Protein AF-A0AAD5QPR3-F1 (afdb_monomer_lite)

Secondary structure (DSSP, 8-state):
----TTS-TT-TT--HHHHHHHHHHHTT--PPPPGGGHHHHHHHHHHTT-HHHHHHHHHHHHHHTTSTTHHHHHHHTGGGS-HHHHHHHHHHHHHTHHHHTTSHHHHTS-HHHHHHHHHHHHHHGGGSS--THHHHHHHHHHHHHH--HHHHHHHHHHS--TT--HHHHHHHHHHHHHTT-HHHHHHHHHHHHHHHT-

Sequence (198 aa):
MLHLDHLKVLQKNFTPCGLNIVIEWMYGSRIEFSTDKLTDALGAAFALEMSDVVDAIEQAVLTYTKNLSNVPVLLHHFDSFTPKTKRKLLTESLSALEEISTMKSFSDLPLSIFKRVIKEAINNLKNSDRGPFGVIKAIVLWESENCNHNVSMSLLKQTPIDGLSNIEMNRLVEMTRELGLEKLAERILCQYRTLNTS

Organism: Parelaphostrongylus tenuis (NCBI:txid148309)

pLDDT: mean 85.52, std 12.32, range [32.16, 96.81]

Radius of gyration: 20.44 Å; chains: 1; bounding box: 48×31×64 Å

Structure (mmCIF, N/CA/C/O backbone):
data_AF-A0AAD5QPR3-F1
#
_entry.id   AF-A0AAD5QPR3-F1
#
loop_
_atom_site.group_PDB
_atom_site.id
_atom_site.type_symbol
_atom_site.label_atom_id
_atom_site.label_alt_id
_atom_site.label_comp_id
_atom_site.label_asym_id
_atom_site.label_entity_id
_atom_site.label_seq_id
_atom_site.pdbx_PDB_ins_code
_atom_site.Cartn_x
_atom_site.Cartn_y
_atom_site.Cartn_z
_atom_site.occupancy
_atom_site.B_iso_or_equiv
_atom_site.auth_seq_id
_atom_site.auth_comp_id
_atom_site.auth_asym_id
_atom_site.auth_atom_id
_atom_site.pdbx_PDB_model_num
ATOM 1 N N . MET A 1 1 ? -27.275 -0.940 35.246 1.00 35.59 1 MET A N 1
ATOM 2 C CA . MET A 1 1 ? -27.014 -1.824 34.091 1.00 35.59 1 MET A CA 1
ATOM 3 C C . MET A 1 1 ? -26.898 -0.935 32.872 1.00 35.59 1 MET A C 1
ATOM 5 O O . MET A 1 1 ? -27.842 -0.208 32.598 1.00 35.59 1 MET A O 1
ATOM 9 N N . LEU A 1 2 ? -25.738 -0.915 32.214 1.00 32.16 2 LEU A N 1
ATOM 10 C CA . LEU A 1 2 ? -25.604 -0.283 30.901 1.00 32.16 2 LEU A CA 1
ATOM 11 C C . LEU A 1 2 ? -26.490 -1.080 29.935 1.00 32.16 2 LEU A C 1
ATOM 13 O O . LEU A 1 2 ? -26.255 -2.271 29.743 1.00 32.16 2 LEU A O 1
ATOM 17 N N . HIS A 1 3 ? -27.550 -0.458 29.420 1.00 36.09 3 HIS A N 1
ATOM 18 C CA . HIS A 1 3 ? -28.382 -1.048 28.376 1.00 36.09 3 HIS A CA 1
ATOM 19 C C . HIS A 1 3 ? -27.551 -1.096 27.092 1.00 36.09 3 HIS A C 1
ATOM 21 O O . HIS A 1 3 ? -27.308 -0.082 26.447 1.00 36.09 3 HIS A O 1
ATOM 27 N N . LEU A 1 4 ? -27.056 -2.289 26.769 1.00 49.84 4 LEU A N 1
ATOM 28 C CA . LEU A 1 4 ? -26.216 -2.570 25.603 1.00 49.84 4 LEU A CA 1
ATOM 29 C C . LEU A 1 4 ? -27.047 -2.788 24.324 1.00 49.84 4 LEU A C 1
ATOM 31 O O . LEU A 1 4 ? -26.495 -3.148 23.290 1.00 49.84 4 LEU A O 1
ATOM 35 N N . ASP A 1 5 ? -28.356 -2.530 24.367 1.00 49.81 5 ASP A N 1
ATOM 36 C CA . ASP A 1 5 ? -29.296 -2.753 23.258 1.00 49.81 5 ASP A CA 1
ATOM 37 C C . ASP A 1 5 ? -29.032 -1.834 22.043 1.00 49.81 5 ASP A C 1
ATOM 39 O O . ASP A 1 5 ? -29.609 -2.018 20.972 1.00 49.81 5 ASP A O 1
ATOM 43 N N . HIS A 1 6 ? -28.140 -0.848 22.193 1.00 46.75 6 HIS A N 1
ATOM 44 C CA . HIS A 1 6 ? -27.718 0.096 21.151 1.00 46.75 6 HIS A CA 1
ATOM 45 C C . HIS A 1 6 ? -26.365 -0.260 20.526 1.00 46.75 6 HIS A C 1
ATOM 47 O O . HIS A 1 6 ? -25.993 0.340 19.515 1.00 46.75 6 HIS A O 1
ATOM 53 N N . LEU A 1 7 ? -25.624 -1.223 21.099 1.00 46.16 7 LEU A N 1
ATOM 54 C CA . LEU A 1 7 ? -24.394 -1.712 20.489 1.00 46.16 7 LEU A CA 1
ATOM 55 C C . LEU A 1 7 ? -24.778 -2.305 19.142 1.00 46.16 7 LEU A C 1
ATOM 57 O O . LEU A 1 7 ? -25.399 -3.362 19.068 1.00 46.16 7 LEU A O 1
ATOM 61 N N . LYS A 1 8 ? -24.429 -1.615 18.056 1.00 49.81 8 LYS A N 1
ATOM 62 C CA . LYS A 1 8 ? -24.545 -2.162 16.707 1.00 49.81 8 LYS A CA 1
ATOM 63 C C . LYS A 1 8 ? -23.686 -3.424 16.660 1.00 49.81 8 LYS A C 1
ATOM 65 O O . LYS A 1 8 ? -22.495 -3.351 16.375 1.00 49.81 8 LYS A O 1
ATOM 70 N N . VAL A 1 9 ? -24.316 -4.579 16.879 1.00 45.78 9 VAL A N 1
ATOM 71 C CA . VAL A 1 9 ? -23.769 -5.952 16.830 1.00 45.78 9 VAL A CA 1
ATOM 72 C C . VAL A 1 9 ? -23.056 -6.270 15.492 1.00 45.78 9 VAL A C 1
ATOM 74 O O . VAL A 1 9 ? -22.463 -7.325 15.320 1.00 45.78 9 VAL A O 1
ATOM 77 N N . LEU A 1 10 ? -23.046 -5.333 14.539 1.00 54.22 10 LEU A N 1
ATOM 78 C CA . LEU A 1 10 ? -22.413 -5.419 13.221 1.00 54.22 10 LEU A CA 1
ATOM 79 C C . LEU A 1 10 ? -21.076 -4.657 13.097 1.00 54.22 10 LEU A C 1
ATOM 81 O O . LEU A 1 10 ? -20.582 -4.477 11.982 1.00 54.22 10 LEU A O 1
ATOM 85 N N . GLN A 1 11 ? -20.477 -4.189 14.194 1.00 61.03 11 GLN A N 1
ATOM 86 C CA . GLN A 1 11 ? -19.130 -3.604 14.168 1.00 61.03 11 GLN A CA 1
ATOM 87 C C . GLN A 1 11 ? -18.084 -4.672 13.802 1.00 61.03 11 GLN A C 1
ATOM 89 O O . GLN A 1 11 ? -17.872 -5.637 14.539 1.00 61.03 11 GLN A O 1
ATOM 94 N N . LYS A 1 12 ? -17.417 -4.508 12.648 1.00 64.75 12 LYS A N 1
ATOM 95 C CA . LYS A 1 12 ? -16.252 -5.332 12.284 1.00 64.75 12 LYS A CA 1
ATOM 96 C C . LYS A 1 12 ? -15.175 -5.168 13.359 1.00 64.75 12 LYS A C 1
ATOM 98 O O . LYS A 1 12 ? -14.882 -4.046 13.753 1.00 64.75 12 LYS A O 1
ATOM 103 N N . ASN A 1 13 ? -14.574 -6.281 13.777 1.00 70.19 13 ASN A N 1
ATOM 104 C CA . ASN A 1 13 ? -13.526 -6.342 14.805 1.00 70.19 13 ASN A CA 1
ATOM 105 C C . ASN A 1 13 ? -13.996 -5.955 16.223 1.00 70.19 13 ASN A C 1
ATOM 107 O O . ASN A 1 13 ? -13.189 -5.576 17.064 1.00 70.19 13 ASN A O 1
ATOM 111 N N . PHE A 1 14 ? -15.292 -6.080 16.530 1.00 78.19 14 PHE A N 1
ATOM 112 C CA . PHE A 1 14 ? -15.759 -6.032 17.917 1.00 78.19 14 PHE A CA 1
ATOM 113 C C . PHE A 1 14 ? -15.426 -7.352 18.630 1.00 78.19 14 PHE A C 1
ATOM 115 O O . PHE A 1 14 ? -16.172 -8.328 18.532 1.00 78.19 14 PHE A O 1
ATOM 122 N N . THR A 1 15 ? -14.280 -7.403 19.313 1.00 81.62 15 THR A N 1
ATOM 123 C CA . THR A 1 15 ? -13.790 -8.609 20.004 1.00 81.62 15 THR A CA 1
ATOM 124 C C . THR A 1 15 ? -13.755 -8.423 21.527 1.00 81.62 15 THR A C 1
ATOM 126 O O . THR A 1 15 ? -13.660 -7.292 22.013 1.00 81.62 15 THR A O 1
ATOM 129 N N . PRO A 1 16 ? -13.763 -9.518 22.317 1.00 81.44 16 PRO A N 1
ATOM 130 C CA . PRO A 1 16 ? -13.547 -9.439 23.763 1.00 81.44 16 PRO A CA 1
ATOM 131 C C . PRO A 1 16 ? -12.210 -8.786 24.143 1.00 81.44 16 PRO A C 1
ATOM 133 O O . PRO A 1 16 ? -12.130 -8.121 25.172 1.00 81.44 16 PRO A O 1
ATOM 136 N N . CYS A 1 17 ? -11.170 -8.939 23.311 1.00 82.94 17 CYS A N 1
ATOM 137 C CA . CYS A 1 17 ? -9.870 -8.306 23.538 1.00 82.94 17 CYS A CA 1
ATOM 138 C C . CYS A 1 17 ? -9.970 -6.783 23.408 1.00 82.94 17 CYS A C 1
ATOM 140 O O . CYS A 1 17 ? -9.553 -6.063 24.315 1.00 82.94 17 CYS A O 1
ATOM 142 N N . GLY A 1 18 ? -10.591 -6.305 22.327 1.00 82.75 18 GLY A N 1
ATOM 143 C CA . GLY A 1 18 ? -10.859 -4.886 22.118 1.00 82.75 18 GLY A CA 1
ATOM 144 C C . GLY A 1 18 ? -11.720 -4.284 23.221 1.00 82.75 18 GLY A C 1
ATOM 145 O O . GLY A 1 18 ? -11.416 -3.209 23.731 1.00 82.75 18 GLY A O 1
ATOM 146 N N . LEU A 1 19 ? -12.757 -5.010 23.646 1.00 84.50 19 LEU A N 1
ATOM 147 C CA . LEU A 1 19 ? -13.631 -4.574 24.730 1.00 84.50 19 LEU A CA 1
ATOM 148 C C . LEU A 1 19 ? -12.876 -4.451 26.058 1.00 84.50 19 LEU A C 1
ATOM 150 O O . LEU A 1 19 ? -13.036 -3.448 26.747 1.00 84.50 19 LEU A O 1
ATOM 154 N N . ASN A 1 20 ? -12.028 -5.426 26.399 1.00 84.75 20 ASN A N 1
ATOM 155 C CA . ASN A 1 20 ? -11.230 -5.372 27.625 1.00 84.75 20 ASN A CA 1
ATOM 156 C C . ASN A 1 20 ? -10.277 -4.170 27.628 1.00 84.75 20 ASN A C 1
ATOM 158 O O . ASN A 1 20 ? -10.173 -3.475 28.630 1.00 84.75 20 ASN A O 1
ATOM 162 N N . ILE A 1 21 ? -9.652 -3.879 26.485 1.00 83.44 21 ILE A N 1
ATOM 163 C CA . ILE A 1 21 ? -8.806 -2.694 26.303 1.00 83.44 21 ILE A CA 1
ATOM 164 C C . ILE A 1 21 ? -9.608 -1.413 26.556 1.00 83.44 21 ILE A C 1
ATOM 166 O O . ILE A 1 21 ? -9.197 -0.561 27.337 1.00 83.44 21 ILE A O 1
ATOM 170 N N . VAL A 1 22 ? -10.783 -1.264 25.945 1.00 84.50 22 VAL A N 1
ATOM 171 C CA . VAL A 1 22 ? -11.594 -0.055 26.146 1.00 84.50 22 VAL A CA 1
ATOM 172 C C . VAL A 1 22 ? -12.066 0.072 27.601 1.00 84.50 22 VAL A C 1
ATOM 174 O O . VAL A 1 22 ? -12.038 1.169 28.156 1.00 84.50 22 VAL A O 1
ATOM 177 N N . ILE A 1 23 ? -12.421 -1.038 28.254 1.00 84.44 23 ILE A N 1
ATOM 178 C CA . ILE A 1 23 ? -12.789 -1.060 29.677 1.00 84.44 23 ILE A CA 1
ATOM 179 C C . ILE A 1 23 ? -11.608 -0.631 30.558 1.00 84.44 23 ILE A C 1
ATOM 181 O O . ILE A 1 23 ? -11.772 0.246 31.402 1.00 84.44 23 ILE A O 1
ATOM 185 N N . GLU A 1 24 ? -10.413 -1.191 30.361 1.00 83.88 24 GLU A N 1
ATOM 186 C CA . GLU A 1 24 ? -9.211 -0.810 31.119 1.00 83.88 24 GLU A CA 1
ATOM 187 C C . GLU A 1 24 ? -8.907 0.690 30.992 1.00 83.88 24 GLU A C 1
ATOM 189 O O . GLU A 1 24 ? -8.536 1.341 31.974 1.00 83.88 24 GLU A O 1
ATOM 194 N N . TRP A 1 25 ? -9.140 1.260 29.807 1.00 82.38 25 TRP A N 1
ATOM 195 C CA . TRP A 1 25 ? -8.993 2.692 29.564 1.00 82.38 25 TRP A CA 1
ATOM 196 C C . TRP A 1 25 ? -10.016 3.513 30.356 1.00 82.38 25 TRP A C 1
ATOM 198 O O . TRP A 1 25 ? -9.647 4.504 30.985 1.00 82.38 25 TRP A O 1
ATOM 208 N N . MET A 1 26 ? -11.285 3.080 30.401 1.00 79.38 26 MET A N 1
ATOM 209 C CA . MET A 1 26 ? -12.334 3.741 31.197 1.00 79.38 26 MET A CA 1
ATOM 210 C C . MET A 1 26 ? -11.994 3.791 32.690 1.00 79.38 26 MET A C 1
ATOM 212 O O . MET A 1 26 ? -12.339 4.758 33.366 1.00 79.38 26 MET A O 1
ATOM 216 N N . TYR A 1 27 ? -11.296 2.775 33.200 1.00 83.06 27 TYR A N 1
ATOM 217 C CA . TYR A 1 27 ? -10.829 2.723 34.588 1.00 83.06 27 TYR A CA 1
ATOM 218 C C . TYR A 1 27 ? -9.484 3.441 34.818 1.00 83.06 27 TYR A C 1
ATOM 220 O O . TYR A 1 27 ? -8.924 3.359 35.911 1.00 83.06 27 TYR A O 1
ATOM 228 N N . GLY A 1 28 ? -8.979 4.186 33.828 1.00 75.19 28 GLY A N 1
ATOM 229 C CA . GLY A 1 28 ? -7.825 5.080 33.967 1.00 75.19 28 GLY A CA 1
ATOM 230 C C . GLY A 1 28 ? -6.464 4.424 33.739 1.00 75.19 28 GLY A C 1
ATOM 231 O O . GLY A 1 28 ? -5.438 5.017 34.077 1.00 75.19 28 GLY A O 1
ATOM 232 N N . SER A 1 29 ? -6.422 3.218 33.165 1.00 75.56 29 SER A N 1
ATOM 233 C CA . SER A 1 29 ? -5.156 2.564 32.826 1.00 75.56 29 SER A CA 1
ATOM 234 C C . SER A 1 29 ? -4.567 3.143 31.539 1.00 75.56 29 SER A C 1
ATOM 236 O O . SER A 1 29 ? -5.262 3.345 30.543 1.00 75.56 29 SER A O 1
ATOM 238 N N . ARG A 1 30 ? -3.256 3.416 31.544 1.00 66.12 30 ARG A N 1
ATOM 239 C CA . ARG A 1 30 ? -2.534 3.868 30.350 1.00 66.12 30 ARG A CA 1
ATOM 240 C C . ARG A 1 30 ? -2.250 2.658 29.468 1.00 66.12 30 ARG A C 1
ATOM 242 O O . ARG A 1 30 ? -1.432 1.818 29.828 1.00 66.12 30 ARG A O 1
ATOM 249 N N . ILE A 1 31 ? -2.924 2.578 28.328 1.00 66.50 31 ILE A N 1
ATOM 250 C CA . ILE A 1 31 ? -2.801 1.435 27.423 1.00 66.50 31 ILE A CA 1
ATOM 251 C C . ILE A 1 31 ? -1.747 1.728 26.365 1.00 66.50 31 ILE A C 1
ATOM 253 O O . ILE A 1 31 ? -1.844 2.708 25.626 1.00 66.50 31 ILE A O 1
ATOM 257 N N . GLU A 1 32 ? -0.750 0.854 26.285 1.00 67.75 32 GLU A N 1
ATOM 258 C CA . GLU A 1 32 ? 0.132 0.763 25.127 1.00 67.75 32 GLU A CA 1
ATOM 259 C C . GLU A 1 32 ? -0.512 -0.165 24.098 1.00 67.75 32 GLU A C 1
ATOM 261 O O . GLU A 1 32 ? -0.767 -1.342 24.360 1.00 67.75 32 GLU A O 1
ATOM 266 N N . PHE A 1 33 ? -0.821 0.373 22.921 1.00 69.56 33 PHE A N 1
ATOM 267 C CA . PHE A 1 33 ? -1.484 -0.395 21.875 1.00 69.56 33 PHE A CA 1
ATOM 268 C C . PHE A 1 33 ? -0.459 -1.174 21.051 1.00 69.56 33 PHE A C 1
ATOM 270 O O . PHE A 1 33 ? 0.370 -0.584 20.370 1.00 69.56 33 PHE A O 1
ATOM 277 N N . SER A 1 34 ? -0.532 -2.504 21.033 1.00 72.56 34 SER A N 1
ATOM 278 C CA . SER A 1 34 ? 0.187 -3.270 20.009 1.00 72.56 34 SER A CA 1
ATOM 279 C C . SER A 1 34 ? -0.531 -3.152 18.662 1.00 72.56 34 SER A C 1
ATOM 281 O O . SER A 1 34 ? -1.759 -3.037 18.627 1.00 72.56 34 SER A O 1
ATOM 283 N N . THR A 1 35 ? 0.209 -3.224 17.550 1.00 70.44 35 THR A N 1
ATOM 284 C CA . THR A 1 35 ? -0.346 -3.132 16.183 1.00 70.44 35 THR A CA 1
ATOM 285 C C . THR A 1 35 ? -1.523 -4.075 15.959 1.00 70.44 35 THR A C 1
ATOM 287 O O . THR A 1 35 ? -2.532 -3.684 15.380 1.00 70.44 35 THR A O 1
ATOM 290 N N . ASP A 1 36 ? -1.429 -5.275 16.523 1.00 71.12 36 ASP A N 1
ATOM 291 C CA . ASP A 1 36 ? -2.396 -6.356 16.330 1.00 71.12 36 ASP A CA 1
ATOM 292 C C . ASP A 1 36 ? -3.693 -6.134 17.124 1.00 71.12 36 ASP A C 1
ATOM 294 O O . ASP A 1 36 ? -4.737 -6.680 16.784 1.00 71.12 36 ASP A O 1
ATOM 298 N N . LYS A 1 37 ? -3.643 -5.310 18.179 1.00 80.56 37 LYS A N 1
ATOM 299 C CA . LYS A 1 37 ? -4.787 -5.002 19.051 1.00 80.56 37 LYS A CA 1
ATOM 300 C C . LYS A 1 37 ?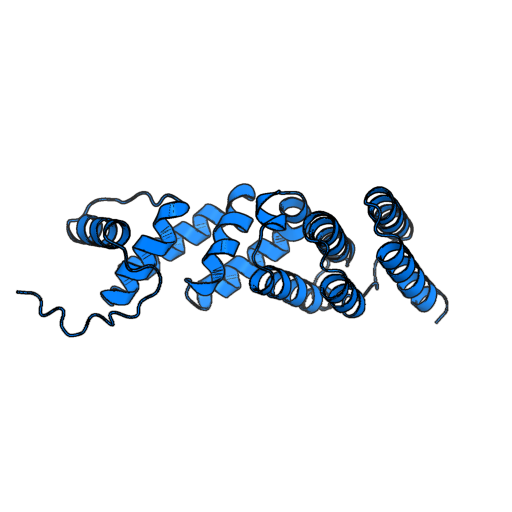 -5.461 -3.675 18.701 1.00 80.56 37 LYS A C 1
ATOM 302 O O . LYS A 1 37 ? -6.522 -3.375 19.243 1.00 80.56 37 LYS A O 1
ATOM 307 N N . LEU A 1 38 ? -4.870 -2.880 17.802 1.00 83.00 38 LEU A N 1
ATOM 308 C CA . LEU A 1 38 ? -5.394 -1.566 17.414 1.00 83.00 38 LEU A CA 1
ATOM 309 C C . LEU A 1 38 ? -6.784 -1.666 16.789 1.00 83.00 38 LEU A C 1
ATOM 311 O O . LEU A 1 38 ? -7.656 -0.871 17.121 1.00 83.00 38 LEU A O 1
ATOM 315 N N . THR A 1 39 ? -7.003 -2.628 15.893 1.00 80.31 39 THR A N 1
ATOM 316 C CA . THR A 1 39 ? -8.298 -2.761 15.208 1.00 80.31 39 THR A CA 1
ATOM 317 C C . THR A 1 39 ? -9.399 -3.276 16.111 1.00 80.31 39 THR A C 1
ATOM 319 O O . THR A 1 39 ? -10.522 -2.789 16.012 1.00 80.31 39 THR A O 1
ATOM 322 N N . ASP A 1 40 ? -9.063 -4.188 17.015 1.00 83.75 40 ASP A N 1
ATOM 323 C CA . ASP A 1 40 ? -9.972 -4.689 18.038 1.00 83.75 40 ASP A CA 1
ATOM 324 C C . ASP A 1 40 ? -10.382 -3.570 19.002 1.00 83.75 40 ASP A C 1
ATOM 326 O O . ASP A 1 40 ? -11.570 -3.346 19.245 1.00 83.75 40 ASP A O 1
ATOM 330 N N . ALA A 1 41 ? -9.403 -2.817 19.517 1.00 85.12 41 ALA A N 1
ATOM 331 C CA . ALA A 1 41 ? -9.652 -1.676 20.393 1.00 85.12 41 ALA A CA 1
ATOM 332 C C . ALA A 1 41 ? -10.488 -0.596 19.691 1.00 85.12 41 ALA A C 1
ATOM 334 O O . ALA A 1 41 ? -11.415 -0.044 20.279 1.00 85.12 41 ALA A O 1
ATOM 335 N N . LEU A 1 42 ? -10.199 -0.327 18.415 1.00 85.38 42 LEU A N 1
ATOM 336 C CA . LEU A 1 42 ? -10.924 0.655 17.618 1.00 85.38 42 LEU A CA 1
ATOM 337 C C . LEU A 1 42 ? -12.364 0.202 17.328 1.00 85.38 42 LEU A C 1
ATOM 339 O O . LEU A 1 42 ? -13.289 1.002 17.450 1.00 85.38 42 LEU A O 1
ATOM 343 N N . GLY A 1 43 ? -12.569 -1.079 17.004 1.00 83.56 43 GLY A N 1
ATOM 344 C CA . GLY A 1 43 ? -13.896 -1.671 16.825 1.00 83.56 43 GLY A CA 1
ATOM 345 C C . GLY A 1 43 ? -14.736 -1.587 18.100 1.00 83.56 43 GLY A C 1
ATOM 346 O O . GLY A 1 43 ? -15.903 -1.201 18.052 1.00 83.56 43 GLY A O 1
ATOM 347 N N . ALA A 1 44 ? -14.134 -1.859 19.261 1.00 86.44 44 ALA A N 1
ATOM 348 C CA . ALA A 1 44 ? -14.782 -1.677 20.557 1.00 86.44 44 ALA A CA 1
ATOM 349 C C . ALA A 1 44 ? -15.113 -0.209 20.860 1.00 86.44 44 ALA A C 1
ATOM 351 O O . ALA A 1 44 ? -16.238 0.089 21.262 1.00 86.44 44 ALA A O 1
ATOM 352 N N . ALA A 1 45 ? -14.180 0.711 20.612 1.00 85.69 45 ALA A N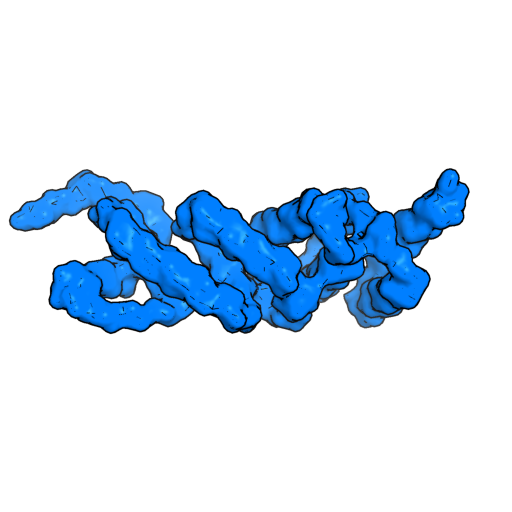 1
ATOM 353 C CA . ALA A 1 45 ? -14.380 2.136 20.859 1.00 85.69 45 ALA A CA 1
ATOM 354 C C . ALA A 1 45 ? -15.494 2.721 19.978 1.00 85.69 45 ALA A C 1
ATOM 356 O O . ALA A 1 45 ? -16.332 3.478 20.465 1.00 85.69 45 ALA A O 1
ATOM 357 N N . PHE A 1 46 ? -15.559 2.331 18.701 1.00 84.06 46 PHE A N 1
ATOM 358 C CA . PHE A 1 46 ? -16.651 2.743 17.823 1.00 84.06 46 PHE A CA 1
ATOM 359 C C . PHE A 1 46 ? -17.990 2.111 18.200 1.00 84.06 46 PHE A C 1
ATOM 361 O O . PHE A 1 46 ? -19.020 2.768 18.070 1.00 84.06 46 PHE A O 1
ATOM 368 N N . ALA A 1 47 ? -18.001 0.850 18.639 1.00 84.38 47 ALA A N 1
ATOM 369 C CA . ALA A 1 47 ? -19.226 0.192 19.079 1.00 84.38 47 ALA A CA 1
ATOM 370 C C . ALA A 1 47 ? -19.814 0.879 20.321 1.00 84.38 47 ALA A C 1
ATOM 372 O O . ALA A 1 47 ? -21.023 1.076 20.398 1.00 84.38 47 ALA A O 1
ATOM 373 N N . LEU A 1 48 ? -18.950 1.285 21.253 1.00 83.69 48 LEU A N 1
ATOM 374 C CA . LEU A 1 48 ? -19.314 1.987 22.484 1.00 83.69 48 LEU A CA 1
ATOM 375 C C . LEU A 1 48 ? -19.466 3.508 22.308 1.00 83.69 48 LEU A C 1
ATOM 377 O O . LEU A 1 48 ? -19.698 4.205 23.290 1.00 83.69 48 LEU A O 1
ATOM 381 N N . GLU A 1 49 ? -19.324 4.021 21.080 1.00 84.94 49 GLU A N 1
ATOM 382 C CA . GLU A 1 49 ? -19.424 5.449 20.743 1.00 84.94 49 GLU A CA 1
ATOM 383 C C . GLU A 1 49 ? -18.477 6.351 21.566 1.00 84.94 49 GLU A C 1
ATOM 385 O O . GLU A 1 49 ? -18.783 7.497 21.888 1.00 84.94 49 GLU A O 1
ATOM 390 N N . MET A 1 50 ? -17.283 5.843 21.885 1.00 85.50 50 MET A N 1
ATOM 391 C CA . MET A 1 50 ? -16.287 6.534 22.706 1.00 85.50 50 MET A CA 1
ATOM 392 C C . MET A 1 50 ? -15.307 7.343 21.849 1.00 85.50 50 MET A C 1
ATOM 394 O O . MET A 1 50 ? -14.212 6.874 21.526 1.00 85.50 50 MET A O 1
ATOM 398 N N . SER A 1 51 ? -15.685 8.576 21.495 1.00 84.06 51 SER A N 1
ATOM 399 C CA . SER A 1 51 ? -14.875 9.468 20.645 1.00 84.06 51 SER A CA 1
ATOM 400 C C . SER A 1 51 ? -13.455 9.689 21.165 1.00 84.06 51 SER A C 1
ATOM 402 O O . SER A 1 51 ? -12.506 9.635 20.389 1.00 84.06 51 SER A O 1
ATOM 404 N N . ASP A 1 52 ? -13.295 9.866 22.476 1.00 84.62 52 ASP A N 1
ATOM 405 C CA . ASP A 1 52 ? -11.996 10.181 23.082 1.00 84.62 52 ASP A CA 1
ATOM 406 C C . ASP A 1 52 ? -11.018 9.000 22.975 1.00 84.62 52 ASP A C 1
ATOM 408 O O . ASP A 1 52 ? -9.816 9.181 22.775 1.00 84.62 52 ASP A O 1
ATOM 412 N N . VAL A 1 53 ? -11.545 7.773 23.049 1.00 84.75 53 VAL A N 1
ATOM 413 C CA . VAL A 1 53 ? -10.766 6.537 22.891 1.00 84.75 53 VAL A CA 1
ATOM 414 C C . VAL A 1 53 ? -10.390 6.327 21.432 1.00 84.75 53 VAL A C 1
ATOM 416 O O . VAL A 1 53 ? -9.247 5.976 21.144 1.00 84.75 53 VAL A O 1
ATOM 419 N N . VAL A 1 54 ? -11.321 6.584 20.506 1.00 86.12 54 VAL A N 1
ATOM 420 C CA . VAL A 1 54 ? -11.038 6.569 19.064 1.00 86.12 54 VAL A CA 1
ATOM 421 C C . VAL A 1 54 ? -9.906 7.544 18.747 1.00 86.12 54 VAL A C 1
ATOM 423 O O . VAL A 1 54 ? -8.921 7.147 18.128 1.00 86.12 54 VAL A O 1
ATOM 426 N N . ASP A 1 55 ? -9.992 8.785 19.228 1.00 86.12 55 ASP A N 1
ATOM 427 C CA . ASP A 1 55 ? -8.955 9.791 19.005 1.00 86.12 55 ASP A CA 1
ATOM 428 C C . ASP A 1 55 ? -7.608 9.359 19.600 1.00 86.12 55 ASP A C 1
ATOM 430 O O . ASP A 1 55 ? -6.581 9.469 18.929 1.00 86.12 55 ASP A O 1
ATOM 434 N N . ALA A 1 56 ? -7.587 8.808 20.817 1.00 85.88 56 ALA A N 1
ATOM 435 C CA . ALA A 1 56 ? -6.360 8.312 21.441 1.00 85.88 56 ALA A CA 1
ATOM 436 C C . ALA A 1 56 ? -5.711 7.163 20.644 1.00 85.88 56 ALA A C 1
ATOM 438 O O . ALA A 1 56 ? -4.499 7.185 20.405 1.00 85.88 56 ALA A O 1
ATOM 439 N N . ILE A 1 57 ? -6.510 6.190 20.191 1.00 86.94 57 ILE A N 1
ATOM 440 C CA . ILE A 1 57 ? -6.044 5.071 19.360 1.00 86.94 57 ILE A CA 1
ATOM 441 C C . ILE A 1 57 ? -5.488 5.596 18.035 1.00 86.94 57 ILE A C 1
ATOM 443 O O . ILE A 1 57 ? -4.401 5.203 17.613 1.00 86.94 57 ILE A O 1
ATOM 447 N N . GLU A 1 58 ? -6.190 6.515 17.376 1.00 88.06 58 GLU A N 1
ATOM 448 C CA . GLU A 1 58 ? -5.744 7.056 16.094 1.00 88.06 58 GLU A CA 1
ATOM 449 C C . GLU A 1 58 ? -4.490 7.929 16.215 1.00 88.06 58 GLU A C 1
ATOM 451 O O . GLU A 1 58 ? -3.632 7.891 15.333 1.00 88.06 58 GLU A O 1
ATOM 456 N N . GLN A 1 59 ? -4.301 8.657 17.319 1.00 87.06 59 GLN A N 1
ATOM 457 C CA . GLN A 1 59 ? -3.023 9.329 17.587 1.00 87.06 59 GLN A CA 1
ATOM 458 C C . GLN A 1 59 ? -1.879 8.328 17.799 1.00 87.06 59 GLN A C 1
ATOM 460 O O . GLN A 1 59 ? -0.757 8.571 17.343 1.00 87.06 59 GLN A O 1
ATOM 465 N N . ALA A 1 60 ? -2.148 7.183 18.436 1.00 85.69 60 ALA A N 1
ATOM 466 C CA . ALA A 1 60 ? -1.160 6.115 18.566 1.00 85.69 60 ALA A CA 1
ATOM 467 C C . ALA A 1 60 ? -0.794 5.529 17.190 1.00 85.69 60 ALA A C 1
ATOM 469 O O . ALA A 1 60 ? 0.391 5.422 16.874 1.00 85.69 60 ALA A O 1
ATOM 470 N N . VAL A 1 61 ? -1.782 5.267 16.322 1.00 87.12 61 VAL A N 1
ATOM 471 C CA . VAL A 1 61 ? -1.574 4.828 14.925 1.00 87.12 61 VAL A CA 1
ATOM 472 C C . VAL A 1 61 ? -0.631 5.777 14.183 1.00 87.12 61 VAL A C 1
ATOM 474 O O . VAL A 1 61 ? 0.350 5.333 13.590 1.00 87.12 61 VAL A O 1
ATOM 477 N N . LEU A 1 62 ? -0.877 7.087 14.263 1.00 86.12 62 LEU A N 1
ATOM 478 C CA . LEU A 1 62 ? -0.036 8.107 13.622 1.00 86.12 62 LEU A CA 1
ATOM 479 C C . LEU A 1 62 ? 1.359 8.236 14.249 1.00 86.12 62 LEU A C 1
ATOM 481 O O . LEU A 1 62 ? 2.277 8.769 13.633 1.00 86.12 62 LEU A O 1
ATOM 485 N N . THR A 1 63 ? 1.540 7.773 15.481 1.00 87.75 63 THR A N 1
ATOM 486 C CA . THR A 1 63 ? 2.868 7.697 16.092 1.00 87.75 63 THR A CA 1
ATOM 487 C C . THR A 1 63 ? 3.630 6.486 15.557 1.00 87.75 63 THR A C 1
ATOM 489 O O . THR A 1 63 ? 4.827 6.591 15.291 1.00 87.75 63 THR A O 1
ATOM 492 N N . TYR A 1 64 ? 2.940 5.364 15.322 1.00 86.06 64 TYR A N 1
ATOM 493 C CA . TYR A 1 64 ? 3.537 4.154 14.757 1.00 86.06 64 TYR A CA 1
ATOM 494 C C . TYR A 1 64 ? 3.983 4.311 13.304 1.00 86.06 64 TYR A C 1
ATOM 496 O O . TYR A 1 64 ? 4.954 3.653 12.931 1.00 86.06 64 TYR A O 1
ATOM 504 N N . THR A 1 65 ? 3.362 5.196 12.513 1.00 86.50 65 THR A N 1
ATOM 505 C CA . THR A 1 65 ? 3.790 5.465 11.124 1.00 86.50 65 THR A CA 1
ATOM 506 C C . THR A 1 65 ? 5.188 6.072 11.025 1.00 86.50 65 THR A C 1
ATOM 508 O O . THR A 1 65 ? 5.792 6.006 9.962 1.00 86.50 65 THR A O 1
ATOM 511 N N . LYS A 1 66 ? 5.746 6.607 12.124 1.00 86.00 66 LYS A N 1
ATOM 512 C CA . LYS A 1 66 ? 7.149 7.058 12.171 1.00 86.00 66 LYS A CA 1
ATOM 513 C C . LYS A 1 66 ? 8.145 5.916 11.971 1.00 86.00 66 LYS A C 1
ATOM 515 O O . LYS A 1 66 ? 9.278 6.170 11.576 1.00 86.00 66 LYS A O 1
ATOM 520 N N . ASN A 1 67 ? 7.747 4.680 12.274 1.00 87.94 67 ASN A N 1
ATOM 521 C CA . ASN A 1 67 ? 8.533 3.501 11.952 1.00 87.94 67 ASN A CA 1
ATOM 522 C C . ASN A 1 67 ? 7.990 2.866 10.667 1.00 87.94 67 ASN A C 1
ATOM 524 O O . ASN A 1 67 ? 6.870 2.354 10.631 1.00 87.94 67 ASN A O 1
ATOM 528 N N . LEU A 1 68 ? 8.818 2.874 9.624 1.00 86.69 68 LEU A N 1
ATOM 529 C CA . LEU A 1 68 ? 8.478 2.409 8.280 1.00 86.69 68 LEU A CA 1
ATOM 530 C C . LEU A 1 68 ? 7.992 0.954 8.258 1.00 86.69 68 LEU A C 1
ATOM 532 O O . LEU A 1 68 ? 7.089 0.632 7.489 1.00 86.69 68 LEU A O 1
ATOM 536 N N . SER A 1 69 ? 8.517 0.090 9.138 1.00 86.69 69 SER A N 1
ATOM 537 C CA . SER A 1 69 ? 8.097 -1.318 9.217 1.00 86.69 69 SER A CA 1
ATOM 538 C C . SER A 1 69 ? 6.621 -1.482 9.586 1.00 86.69 69 SER A C 1
ATOM 540 O O . SER A 1 69 ? 6.003 -2.491 9.248 1.00 86.69 69 SER A O 1
ATOM 542 N N . ASN A 1 70 ? 6.046 -0.493 10.273 1.00 88.44 70 ASN A N 1
ATOM 543 C CA . ASN A 1 70 ? 4.661 -0.532 10.724 1.00 88.44 70 ASN A CA 1
ATOM 544 C C . ASN A 1 70 ? 3.688 -0.050 9.649 1.00 88.44 70 ASN A C 1
ATOM 546 O O . ASN A 1 70 ? 2.512 -0.391 9.711 1.00 88.44 70 ASN A O 1
ATOM 550 N N . VAL A 1 71 ? 4.137 0.730 8.662 1.00 90.88 71 VAL A N 1
ATOM 551 C CA . VAL A 1 71 ? 3.243 1.339 7.664 1.00 90.88 71 VAL A CA 1
ATOM 552 C C . VAL A 1 71 ? 2.468 0.276 6.871 1.00 90.88 71 VAL A C 1
ATOM 554 O O . VAL A 1 71 ? 1.238 0.367 6.840 1.00 90.88 71 VAL A O 1
ATOM 557 N N . PRO A 1 72 ? 3.094 -0.783 6.315 1.00 89.31 72 PRO A N 1
ATOM 558 C CA . PRO A 1 72 ? 2.344 -1.848 5.649 1.00 89.31 72 PRO A CA 1
ATOM 559 C C . PRO A 1 72 ? 1.392 -2.594 6.588 1.00 89.31 72 PRO A C 1
ATOM 561 O O . PRO A 1 72 ? 0.273 -2.912 6.197 1.00 89.31 72 PRO A O 1
ATOM 564 N N . VAL A 1 73 ? 1.796 -2.825 7.843 1.00 88.44 73 VAL A N 1
ATOM 565 C CA . VAL A 1 73 ? 0.952 -3.485 8.857 1.00 88.44 73 VAL A CA 1
ATOM 566 C C . VAL A 1 73 ? -0.297 -2.649 9.139 1.00 88.44 73 VAL A C 1
ATOM 568 O O . VAL A 1 73 ? -1.410 -3.163 9.159 1.00 88.44 73 VAL A O 1
ATOM 571 N N . LEU A 1 74 ? -0.147 -1.332 9.270 1.00 89.81 74 LEU A N 1
ATOM 572 C CA . LEU A 1 74 ? -1.274 -0.419 9.442 1.00 89.81 74 LEU A CA 1
ATOM 573 C C . LEU A 1 74 ? -2.159 -0.360 8.187 1.00 89.81 74 LEU A C 1
ATOM 575 O O . LEU A 1 74 ? -3.380 -0.261 8.303 1.00 89.81 74 LEU A O 1
ATOM 579 N N . LEU A 1 75 ? -1.583 -0.471 6.987 1.00 91.50 75 LEU A N 1
ATOM 580 C CA . LEU A 1 75 ? -2.347 -0.532 5.737 1.00 91.50 75 LEU A CA 1
ATOM 581 C C . LEU A 1 75 ? -3.245 -1.778 5.645 1.00 91.50 75 LEU A C 1
ATOM 583 O O . LEU A 1 75 ? -4.346 -1.675 5.105 1.00 91.50 75 LEU A O 1
ATOM 587 N N . HIS A 1 76 ? -2.872 -2.921 6.229 1.00 86.88 76 HIS A N 1
ATOM 588 C CA . HIS A 1 76 ? -3.779 -4.083 6.332 1.00 86.88 76 HIS A CA 1
ATOM 589 C C . HIS A 1 76 ? -5.082 -3.754 7.064 1.00 86.88 76 HIS A C 1
ATOM 591 O O . HIS A 1 76 ? -6.145 -4.297 6.765 1.00 86.88 76 HIS A O 1
ATOM 597 N N . HIS A 1 77 ? -5.014 -2.803 7.987 1.00 86.00 77 HIS A N 1
ATOM 598 C CA . HIS A 1 77 ? -6.128 -2.368 8.816 1.00 86.00 77 HIS A CA 1
ATOM 599 C C . HIS A 1 77 ? -6.829 -1.109 8.292 1.00 86.00 77 HIS A C 1
ATOM 601 O O . HIS A 1 77 ? -7.738 -0.595 8.949 1.00 86.00 77 HIS A O 1
ATOM 607 N N . PHE A 1 78 ? -6.454 -0.642 7.095 1.00 87.81 78 PHE A N 1
ATOM 608 C CA . PHE A 1 78 ? -6.835 0.652 6.532 1.00 87.81 78 PHE A CA 1
ATOM 609 C C . PHE A 1 78 ? -8.331 0.962 6.622 1.00 87.81 78 PHE A C 1
ATOM 611 O O . PHE A 1 78 ? -8.704 2.081 6.965 1.00 87.81 78 PHE A O 1
ATOM 618 N N . ASP A 1 79 ? -9.202 -0.006 6.328 1.00 85.94 79 ASP A N 1
ATOM 619 C CA . ASP A 1 79 ? -10.651 0.211 6.299 1.00 85.94 79 ASP A CA 1
ATOM 620 C C . ASP A 1 79 ? -11.261 0.512 7.676 1.00 85.94 79 ASP A C 1
ATOM 622 O O . ASP A 1 79 ? -12.315 1.153 7.724 1.00 85.94 79 ASP A O 1
ATOM 626 N N . SER A 1 80 ? -10.581 0.142 8.763 1.00 84.38 80 SER A N 1
ATOM 627 C CA . SER A 1 80 ? -11.053 0.329 10.141 1.00 84.38 80 SER A CA 1
ATOM 628 C C . SER A 1 80 ? -10.907 1.771 10.632 1.00 84.38 80 SER A C 1
ATOM 630 O O . SER A 1 80 ? -11.629 2.173 11.532 1.00 84.38 80 SER A O 1
ATOM 632 N N . PHE A 1 81 ? -10.012 2.567 10.040 1.00 86.50 81 PHE A N 1
ATOM 633 C CA . PHE A 1 81 ? -9.719 3.924 10.515 1.00 86.50 81 PHE A CA 1
ATOM 634 C C . PHE A 1 81 ? -10.729 4.978 10.038 1.00 86.50 81 PHE A C 1
ATOM 636 O O . PHE A 1 81 ? -11.413 4.822 9.015 1.00 86.50 81 PHE A O 1
ATOM 643 N N . THR A 1 82 ? -10.781 6.109 10.742 1.00 87.12 82 THR A N 1
ATOM 644 C CA . THR A 1 82 ? -11.539 7.291 10.328 1.00 87.12 82 THR A CA 1
ATOM 645 C C . THR A 1 82 ? -11.000 7.863 9.010 1.00 87.12 82 THR A C 1
ATOM 647 O O . THR A 1 82 ? -9.839 7.650 8.640 1.00 87.12 82 THR A O 1
ATOM 650 N N . PRO A 1 83 ? -11.804 8.660 8.278 1.00 89.25 83 PRO A N 1
ATOM 651 C CA . PRO A 1 83 ? -11.343 9.332 7.063 1.00 89.25 83 PRO A CA 1
ATOM 652 C C . PRO A 1 83 ? -10.094 10.204 7.263 1.00 89.25 83 PRO A C 1
ATOM 654 O O . PRO A 1 83 ? -9.268 10.308 6.356 1.00 89.25 83 PRO A O 1
ATOM 657 N N . LYS A 1 84 ? -9.935 10.825 8.440 1.00 89.69 84 LYS A N 1
ATOM 658 C CA . LYS A 1 84 ? -8.784 11.682 8.758 1.00 89.69 84 LYS A CA 1
ATOM 659 C C . LYS A 1 84 ? -7.499 10.861 8.842 1.00 89.69 84 LYS A C 1
ATOM 661 O O . LYS A 1 84 ? -6.498 11.228 8.227 1.00 89.69 84 LYS A O 1
ATOM 666 N N . THR A 1 85 ? -7.550 9.738 9.549 1.00 90.12 85 THR A N 1
ATOM 667 C CA . THR A 1 85 ? -6.401 8.845 9.736 1.00 90.12 85 THR A CA 1
ATOM 668 C C . THR A 1 85 ? -6.073 8.084 8.459 1.00 90.12 85 THR A C 1
ATOM 670 O O . THR A 1 85 ? -4.905 8.005 8.094 1.00 90.12 85 THR A O 1
ATOM 673 N N . LYS A 1 86 ? -7.086 7.672 7.682 1.00 92.62 86 LYS A N 1
ATOM 674 C CA . LYS A 1 86 ? -6.907 7.125 6.325 1.00 92.62 86 LYS A CA 1
ATOM 675 C C . LYS A 1 86 ? -6.098 8.054 5.422 1.00 92.62 86 LYS A C 1
ATOM 677 O O . LYS A 1 86 ? -5.148 7.607 4.790 1.00 92.62 86 LYS A O 1
ATOM 682 N N . ARG A 1 87 ? -6.445 9.347 5.370 1.00 91.19 87 ARG A N 1
ATOM 683 C CA . ARG A 1 87 ? -5.715 10.329 4.546 1.00 91.19 87 ARG A CA 1
ATOM 684 C C . ARG A 1 87 ? -4.257 10.452 4.972 1.00 91.19 87 ARG A C 1
ATOM 686 O O . ARG A 1 87 ? -3.383 10.357 4.124 1.00 91.19 87 ARG A O 1
ATOM 693 N N . LYS A 1 88 ? -4.002 10.607 6.273 1.00 91.31 88 LYS A N 1
ATOM 694 C CA . LYS A 1 88 ? -2.632 10.697 6.796 1.00 91.31 88 LYS A CA 1
ATOM 695 C C . LYS A 1 88 ? -1.832 9.427 6.521 1.00 91.31 88 LYS A C 1
ATOM 697 O O . LYS A 1 88 ? -0.714 9.523 6.039 1.00 91.31 88 LYS A O 1
ATOM 702 N N . LEU A 1 89 ? -2.415 8.253 6.757 1.00 92.38 89 LEU A N 1
ATOM 703 C CA . LEU A 1 89 ? -1.755 6.976 6.499 1.00 92.38 89 LEU A CA 1
ATOM 704 C C . LEU A 1 89 ? -1.414 6.808 5.014 1.00 92.38 89 LEU A C 1
ATOM 706 O O . LEU A 1 89 ? -0.327 6.330 4.705 1.00 92.38 89 LEU A O 1
ATOM 710 N N . LEU A 1 90 ? -2.286 7.245 4.097 1.00 92.44 90 LEU A N 1
ATOM 711 C CA . LEU A 1 90 ? -1.945 7.299 2.674 1.00 92.44 90 LEU A CA 1
ATOM 712 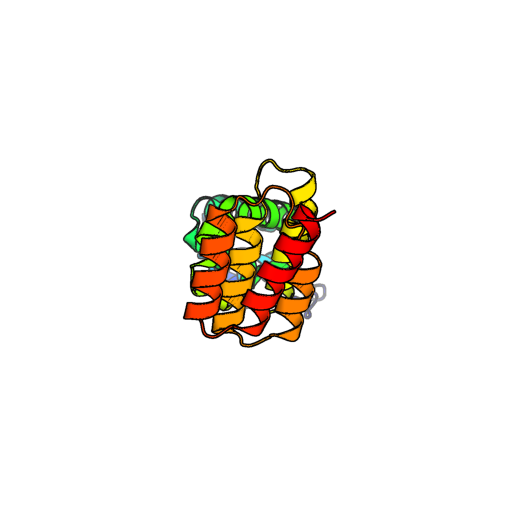C C . LEU A 1 90 ? -0.766 8.240 2.435 1.00 92.44 90 LEU A C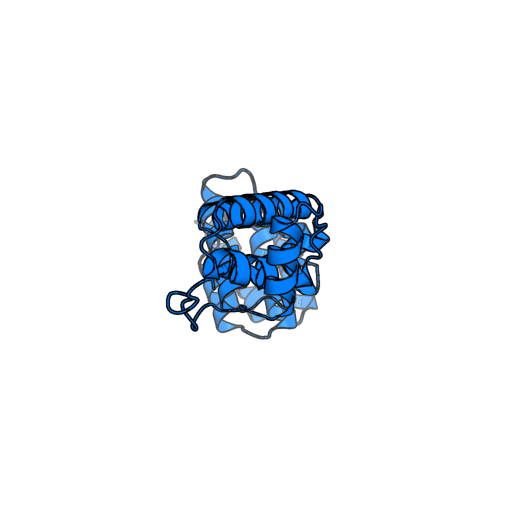 1
ATOM 714 O O . LEU A 1 90 ? 0.205 7.806 1.834 1.00 92.44 90 LEU A O 1
ATOM 718 N N . THR A 1 91 ? -0.798 9.474 2.946 1.00 90.69 91 THR A N 1
ATOM 719 C CA . THR A 1 91 ? 0.312 10.430 2.794 1.00 90.69 91 THR A CA 1
ATOM 720 C C . THR A 1 91 ? 1.648 9.862 3.283 1.00 90.69 91 THR A C 1
ATOM 722 O O . THR A 1 91 ? 2.637 9.953 2.560 1.00 90.69 91 THR A O 1
ATOM 725 N N . GLU A 1 92 ? 1.676 9.216 4.451 1.00 91.12 92 GLU A N 1
ATOM 726 C CA . GLU A 1 92 ? 2.882 8.553 4.971 1.00 91.12 92 GLU A CA 1
ATOM 727 C C . GLU A 1 92 ? 3.291 7.339 4.122 1.00 91.12 92 GLU A C 1
ATOM 729 O O . GLU A 1 92 ? 4.466 7.101 3.866 1.00 91.12 92 GLU A O 1
ATOM 734 N N . SER A 1 93 ? 2.326 6.581 3.599 1.00 92.00 93 SER A N 1
ATOM 735 C CA . SER A 1 93 ? 2.623 5.458 2.699 1.00 92.00 93 SER A CA 1
ATOM 736 C C . SER A 1 93 ? 3.225 5.929 1.379 1.00 92.00 93 SER A C 1
ATOM 738 O O . SER A 1 93 ? 4.097 5.265 0.832 1.00 92.00 93 SER A O 1
ATOM 740 N N . LEU A 1 94 ? 2.787 7.080 0.863 1.00 91.19 94 LEU A N 1
ATOM 741 C CA . LEU A 1 94 ? 3.375 7.694 -0.326 1.00 91.19 94 LEU A CA 1
ATOM 742 C C . LEU A 1 94 ? 4.789 8.192 -0.053 1.00 91.19 94 LEU A C 1
ATOM 744 O O . LEU A 1 94 ? 5.668 8.015 -0.899 1.00 91.19 94 LEU A O 1
ATOM 748 N N . SER A 1 95 ? 5.007 8.811 1.114 1.00 88.62 95 SER A N 1
ATOM 749 C CA . SER A 1 95 ? 6.311 9.340 1.508 1.00 88.62 95 SER A CA 1
ATOM 750 C C . SER A 1 95 ? 7.350 8.221 1.683 1.00 88.62 95 SER A C 1
ATOM 752 O O . SER A 1 95 ? 8.521 8.417 1.355 1.00 88.62 95 SER A O 1
ATOM 754 N N . ALA A 1 96 ? 6.902 7.028 2.067 1.00 91.12 96 ALA A N 1
ATOM 755 C CA . ALA A 1 96 ? 7.726 5.845 2.281 1.00 91.12 96 ALA A CA 1
ATOM 756 C C . ALA A 1 96 ? 7.650 4.792 1.156 1.00 91.12 96 ALA A C 1
ATOM 758 O O . ALA A 1 96 ? 8.249 3.725 1.291 1.00 91.12 96 ALA A O 1
ATOM 759 N N . LEU A 1 97 ? 6.914 5.049 0.060 1.00 92.56 97 LEU A N 1
ATOM 760 C CA . LEU A 1 97 ? 6.485 4.014 -0.899 1.00 92.56 97 LEU A CA 1
ATOM 761 C C . LEU A 1 97 ? 7.634 3.144 -1.420 1.00 92.56 97 LEU A C 1
ATOM 763 O O . LEU A 1 97 ? 7.507 1.925 -1.491 1.00 92.56 97 LEU A O 1
ATOM 767 N N . GLU A 1 98 ? 8.753 3.768 -1.782 1.00 89.94 98 GLU A N 1
ATOM 768 C CA . GLU A 1 98 ? 9.896 3.052 -2.340 1.00 89.94 98 GLU A CA 1
ATOM 769 C C . GLU A 1 98 ? 10.512 2.063 -1.342 1.00 89.94 98 GLU A C 1
ATOM 771 O O . GLU A 1 98 ? 10.859 0.944 -1.723 1.00 89.94 98 GLU A O 1
ATOM 776 N N . GLU A 1 99 ? 10.607 2.449 -0.074 1.00 91.44 99 GLU A N 1
ATOM 777 C CA . GLU A 1 99 ? 11.183 1.628 0.989 1.00 91.44 99 GLU A CA 1
ATOM 778 C C . GLU A 1 99 ? 10.218 0.507 1.372 1.00 91.44 99 GLU A C 1
ATOM 780 O O . GLU A 1 99 ? 10.590 -0.668 1.359 1.00 91.44 99 GLU A O 1
ATOM 785 N N . ILE A 1 100 ? 8.950 0.850 1.624 1.00 93.94 100 ILE A N 1
ATOM 786 C CA . ILE A 1 100 ? 7.948 -0.134 2.045 1.00 93.94 100 ILE A CA 1
ATOM 787 C C . ILE A 1 100 ? 7.628 -1.143 0.943 1.00 93.94 100 ILE A C 1
ATOM 789 O O . ILE A 1 100 ? 7.289 -2.276 1.261 1.00 93.94 100 ILE A O 1
ATOM 793 N N . SER A 1 101 ? 7.786 -0.782 -0.337 1.00 93.69 101 SER A N 1
ATOM 794 C CA . SER A 1 101 ? 7.525 -1.692 -1.463 1.00 93.69 101 SER A CA 1
ATOM 795 C C . SER A 1 101 ? 8.412 -2.938 -1.483 1.00 93.69 101 SER A C 1
ATOM 797 O O . SER A 1 101 ? 8.047 -3.938 -2.092 1.00 93.69 101 SER A O 1
ATOM 799 N N . THR A 1 102 ? 9.561 -2.888 -0.807 1.00 93.12 102 THR A N 1
ATOM 800 C CA . THR A 1 102 ? 10.486 -4.024 -0.681 1.00 93.12 102 THR A CA 1
ATOM 801 C C . THR A 1 102 ? 10.140 -4.955 0.482 1.00 93.12 102 THR A C 1
ATOM 803 O O . THR A 1 102 ? 10.727 -6.027 0.616 1.00 93.12 102 THR A O 1
ATOM 806 N N . MET A 1 103 ? 9.197 -4.562 1.341 1.00 93.81 103 MET A N 1
ATOM 807 C CA . MET A 1 103 ? 8.834 -5.319 2.533 1.00 93.81 103 MET A CA 1
ATOM 808 C C . MET A 1 103 ? 7.788 -6.383 2.205 1.00 93.81 103 MET A C 1
ATOM 810 O O . MET A 1 103 ? 6.788 -6.106 1.543 1.00 93.81 103 MET A O 1
ATOM 814 N N . LYS A 1 104 ? 7.947 -7.585 2.772 1.00 90.88 104 LYS A N 1
ATOM 815 C CA . LYS A 1 104 ? 6.986 -8.686 2.586 1.00 90.88 104 LYS A CA 1
ATOM 816 C C . LYS A 1 104 ? 5.560 -8.302 2.999 1.00 90.88 104 LYS A C 1
ATOM 818 O O . LYS A 1 104 ? 4.605 -8.594 2.289 1.00 90.88 104 LYS A O 1
ATOM 823 N N . SER A 1 105 ? 5.426 -7.547 4.089 1.00 89.19 105 SER A N 1
ATOM 824 C CA . SER A 1 105 ? 4.141 -7.045 4.584 1.00 89.19 105 SER A CA 1
ATOM 825 C C . SER A 1 105 ? 3.410 -6.127 3.595 1.00 89.19 105 SER A C 1
ATOM 827 O O . SER A 1 105 ? 2.182 -6.052 3.649 1.00 89.19 105 SER A O 1
ATOM 829 N N . PHE A 1 106 ? 4.133 -5.458 2.687 1.00 93.56 106 PHE A N 1
ATOM 830 C CA . PHE A 1 106 ? 3.547 -4.677 1.597 1.00 93.56 106 PHE A CA 1
ATOM 831 C C . PHE A 1 106 ? 3.077 -5.573 0.447 1.00 93.56 106 PHE A C 1
ATOM 833 O O . PHE A 1 106 ? 1.972 -5.386 -0.064 1.00 93.56 106 PHE A O 1
ATOM 840 N N . SER A 1 107 ? 3.874 -6.572 0.063 1.00 92.25 107 SER A N 1
ATOM 841 C CA . SER A 1 107 ? 3.484 -7.556 -0.955 1.00 92.25 107 SER A CA 1
ATOM 842 C C . SER A 1 107 ? 2.239 -8.345 -0.553 1.00 92.25 107 SER A C 1
ATOM 844 O O . SER A 1 107 ? 1.412 -8.652 -1.407 1.00 92.25 107 SER A O 1
ATOM 846 N N . ASP A 1 108 ? 2.062 -8.594 0.743 1.00 92.81 108 ASP A N 1
ATOM 847 C CA . ASP A 1 108 ? 0.917 -9.331 1.280 1.00 92.81 108 ASP A CA 1
ATOM 848 C C . ASP A 1 108 ? -0.354 -8.465 1.417 1.00 92.81 108 ASP A C 1
ATOM 850 O O . ASP A 1 108 ? -1.399 -8.966 1.836 1.00 92.81 108 ASP A O 1
ATOM 854 N N . LEU A 1 109 ? -0.305 -7.166 1.078 1.00 93.25 109 LEU A N 1
ATOM 855 C CA . LEU A 1 109 ? -1.464 -6.276 1.187 1.00 93.25 109 LEU A CA 1
ATOM 856 C C . LEU A 1 109 ? -2.667 -6.796 0.386 1.00 93.25 109 LEU A C 1
ATOM 858 O O . LEU A 1 109 ? -2.519 -7.198 -0.773 1.00 93.25 109 LEU A O 1
ATOM 862 N N . PRO A 1 110 ? -3.897 -6.670 0.926 1.00 92.81 110 PRO A N 1
ATOM 863 C CA . PRO A 1 110 ? -5.095 -6.976 0.168 1.00 92.81 110 PRO A CA 1
ATOM 864 C C . PRO A 1 110 ? -5.140 -6.154 -1.121 1.00 92.81 110 PRO A C 1
ATOM 866 O O . PRO A 1 110 ? -4.901 -4.943 -1.115 1.00 92.81 110 PRO A O 1
ATOM 869 N N . LEU A 1 111 ? -5.536 -6.794 -2.224 1.00 93.25 111 LEU A N 1
ATOM 870 C CA . LEU A 1 111 ? -5.585 -6.182 -3.557 1.00 93.25 111 LEU A CA 1
ATOM 871 C C . LEU A 1 111 ? -6.317 -4.829 -3.587 1.00 93.25 111 LEU A C 1
ATOM 873 O O . LEU A 1 111 ? -5.940 -3.920 -4.327 1.00 93.25 111 LEU A O 1
ATOM 877 N N . SER A 1 112 ? -7.392 -4.695 -2.807 1.00 93.38 112 SER A N 1
ATOM 878 C CA . SER A 1 112 ? -8.164 -3.455 -2.689 1.00 93.38 112 SER A CA 1
ATOM 879 C C . SER A 1 112 ? -7.346 -2.316 -2.078 1.00 93.38 112 SER A C 1
ATOM 881 O O . SER A 1 112 ? -7.448 -1.182 -2.549 1.00 93.38 112 SER A O 1
ATOM 883 N N . ILE A 1 113 ? -6.528 -2.611 -1.067 1.00 94.19 113 ILE A N 1
ATOM 884 C CA . ILE A 1 113 ? -5.675 -1.644 -0.377 1.00 94.19 113 ILE A CA 1
ATOM 885 C C . ILE A 1 113 ? -4.475 -1.288 -1.246 1.00 94.19 113 ILE A C 1
ATOM 887 O O . ILE A 1 113 ? -4.247 -0.103 -1.485 1.00 94.19 113 ILE A O 1
ATOM 891 N N . PHE A 1 114 ? -3.790 -2.283 -1.816 1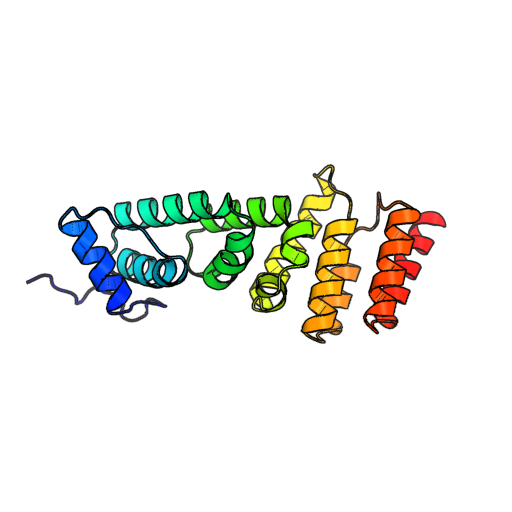.00 95.56 114 PHE A N 1
ATOM 892 C CA . PHE A 1 114 ? -2.694 -2.055 -2.760 1.00 95.56 114 PHE A CA 1
ATOM 893 C C . PHE A 1 114 ? -3.121 -1.122 -3.906 1.00 95.56 114 PHE A C 1
ATOM 895 O O . PHE A 1 114 ? -2.500 -0.086 -4.144 1.00 95.56 114 PHE A O 1
ATOM 902 N N . LYS A 1 115 ? -4.262 -1.409 -4.555 1.00 95.56 115 LYS A N 1
ATOM 903 C CA . LYS A 1 115 ? -4.816 -0.547 -5.615 1.00 95.56 115 LYS A CA 1
ATOM 904 C C . LYS A 1 115 ? -5.063 0.884 -5.145 1.00 95.56 115 LYS A C 1
ATOM 906 O O . LYS A 1 115 ? -4.866 1.803 -5.934 1.00 95.56 115 LYS A O 1
ATOM 911 N N . ARG A 1 116 ? -5.537 1.086 -3.912 1.00 94.94 116 ARG A N 1
ATOM 912 C CA . ARG A 1 116 ? -5.777 2.430 -3.362 1.00 94.94 116 ARG A CA 1
ATOM 913 C C . ARG A 1 116 ? -4.468 3.184 -3.167 1.00 94.94 116 ARG A C 1
ATOM 915 O O . ARG A 1 116 ? -4.380 4.313 -3.632 1.00 94.94 116 ARG A O 1
ATOM 922 N N . VAL A 1 117 ? -3.462 2.550 -2.563 1.00 95.25 117 VAL A N 1
ATOM 923 C CA . VAL A 1 117 ? -2.138 3.153 -2.342 1.00 95.25 117 VAL A CA 1
ATOM 924 C C . VAL A 1 117 ? -1.493 3.549 -3.669 1.00 95.25 117 VAL A C 1
ATOM 926 O O . VAL A 1 117 ? -1.098 4.699 -3.835 1.00 95.25 117 VAL A O 1
ATOM 929 N N . ILE A 1 118 ? -1.457 2.642 -4.651 1.00 96.06 118 ILE A N 1
ATOM 930 C CA . ILE A 1 118 ? -0.839 2.927 -5.953 1.00 96.06 118 ILE A CA 1
ATOM 931 C C . ILE A 1 118 ? -1.612 3.992 -6.733 1.00 96.06 118 ILE A C 1
ATOM 933 O O . ILE A 1 118 ? -0.995 4.878 -7.314 1.00 96.06 118 ILE A O 1
ATOM 937 N N . LYS A 1 119 ? -2.951 3.964 -6.739 1.00 94.88 119 LYS A N 1
ATOM 938 C CA . LYS A 1 119 ? -3.740 5.018 -7.402 1.00 94.88 119 LYS A CA 1
ATOM 939 C C . LYS A 1 119 ? -3.513 6.384 -6.772 1.00 94.88 119 LYS A C 1
ATOM 941 O O . LYS A 1 119 ? -3.384 7.367 -7.495 1.00 94.88 119 LYS A O 1
ATOM 946 N N . GLU A 1 120 ? -3.452 6.439 -5.447 1.00 93.19 120 GLU A N 1
ATOM 947 C CA . GLU A 1 120 ? -3.140 7.674 -4.740 1.00 93.19 120 GLU A CA 1
ATOM 948 C C . GLU A 1 120 ? -1.725 8.158 -5.092 1.00 93.19 120 GLU A C 1
ATOM 950 O O . GLU A 1 120 ? -1.528 9.344 -5.347 1.00 93.19 120 GLU A O 1
ATOM 955 N N . ALA A 1 121 ? -0.755 7.246 -5.214 1.00 93.25 121 ALA A N 1
ATOM 956 C CA . ALA A 1 121 ? 0.600 7.584 -5.640 1.00 93.25 121 ALA A CA 1
ATOM 957 C C . ALA A 1 121 ? 0.623 8.158 -7.059 1.00 93.25 121 ALA A C 1
ATOM 959 O O . ALA A 1 121 ? 1.172 9.234 -7.273 1.00 93.25 121 ALA A O 1
ATOM 960 N N . ILE A 1 122 ? -0.050 7.493 -8.002 1.00 93.19 122 ILE A N 1
ATOM 961 C CA . ILE A 1 122 ? -0.177 7.935 -9.396 1.00 93.19 122 ILE A CA 1
ATOM 962 C C . ILE A 1 122 ? -0.791 9.337 -9.482 1.00 93.19 122 ILE A C 1
ATOM 964 O O . ILE A 1 122 ? -0.294 10.183 -10.224 1.00 93.19 122 ILE A O 1
ATOM 968 N N . ASN A 1 123 ? -1.849 9.605 -8.714 1.00 91.75 123 ASN A N 1
ATOM 969 C CA . ASN A 1 123 ? -2.505 10.913 -8.706 1.00 91.75 123 ASN A CA 1
ATOM 970 C C . ASN A 1 123 ? -1.585 12.022 -8.178 1.00 91.75 123 ASN A C 1
ATOM 972 O O . ASN A 1 123 ? -1.646 13.150 -8.668 1.00 91.75 123 ASN A O 1
ATOM 976 N N . ASN A 1 124 ? -0.725 11.700 -7.210 1.00 89.25 124 ASN A N 1
ATOM 977 C CA . ASN A 1 124 ? 0.194 12.661 -6.610 1.00 89.25 124 ASN A CA 1
ATOM 978 C C . ASN A 1 124 ? 1.460 12.915 -7.443 1.00 89.25 124 ASN A C 1
ATOM 980 O O . ASN A 1 124 ? 2.083 13.954 -7.246 1.00 89.25 124 ASN A O 1
ATOM 984 N N . LEU A 1 125 ? 1.800 12.064 -8.423 1.00 88.31 125 LEU A N 1
ATOM 985 C CA . LEU A 1 125 ? 2.950 12.286 -9.319 1.00 88.31 125 LEU A CA 1
ATOM 986 C C . LEU A 1 125 ? 2.874 13.615 -10.085 1.00 88.31 125 LEU A C 1
ATOM 988 O O . LEU A 1 125 ? 3.898 14.208 -10.391 1.00 88.31 125 LEU A O 1
ATOM 992 N N . LYS A 1 126 ? 1.668 14.118 -10.374 1.00 75.12 126 LYS A N 1
ATOM 993 C CA . LYS A 1 126 ? 1.492 15.400 -11.081 1.00 75.12 126 LYS A CA 1
ATOM 994 C C . LYS A 1 126 ? 1.858 16.623 -10.238 1.00 75.12 126 LYS A C 1
ATOM 996 O O . LYS A 1 126 ? 2.129 17.679 -10.794 1.00 75.12 126 LYS A O 1
ATOM 1001 N N . ASN A 1 127 ? 1.812 16.480 -8.915 1.00 73.88 127 ASN A N 1
ATOM 1002 C CA . ASN A 1 127 ? 1.937 17.577 -7.955 1.00 73.88 127 ASN A CA 1
ATOM 1003 C C . ASN A 1 127 ? 3.136 17.384 -7.013 1.00 73.88 127 ASN A C 1
ATOM 1005 O O . ASN A 1 127 ? 3.240 18.082 -6.007 1.00 73.88 127 ASN A O 1
ATOM 1009 N N . SER A 1 128 ? 3.992 16.399 -7.285 1.00 70.19 128 SER A N 1
ATOM 1010 C CA . SER A 1 128 ? 5.096 16.006 -6.418 1.00 70.19 128 SER A CA 1
ATOM 1011 C C . SER A 1 128 ? 6.405 16.035 -7.190 1.00 70.19 128 SER A C 1
ATOM 1013 O O . SER A 1 128 ? 6.453 15.613 -8.340 1.00 70.19 128 SER A O 1
ATOM 1015 N N . ASP A 1 129 ? 7.482 16.435 -6.516 1.00 67.94 129 ASP A N 1
ATOM 1016 C CA . ASP A 1 129 ? 8.852 16.312 -7.033 1.00 67.94 129 ASP A CA 1
ATOM 1017 C C . ASP A 1 129 ? 9.306 14.845 -7.161 1.00 67.94 129 ASP A C 1
ATOM 1019 O O . ASP A 1 129 ? 10.388 14.554 -7.671 1.00 67.94 129 ASP A O 1
ATOM 1023 N N . ARG A 1 130 ? 8.504 13.893 -6.667 1.00 73.38 130 ARG A N 1
ATOM 1024 C CA . ARG A 1 130 ? 8.800 12.466 -6.763 1.00 73.38 130 ARG A CA 1
ATOM 1025 C C . ARG A 1 130 ? 8.510 11.965 -8.170 1.00 73.38 130 ARG A C 1
ATOM 1027 O O . ARG A 1 130 ? 7.368 11.976 -8.620 1.00 73.38 130 ARG A O 1
ATOM 1034 N N . GLY A 1 131 ? 9.554 11.464 -8.822 1.00 83.94 131 GLY A N 1
ATOM 1035 C CA . GLY A 1 131 ? 9.446 10.812 -10.119 1.00 83.94 131 GLY A CA 1
ATOM 1036 C C . GLY A 1 131 ? 8.679 9.480 -10.064 1.00 83.94 131 GLY A C 1
ATOM 1037 O O . GLY A 1 131 ? 8.489 8.889 -8.995 1.00 83.94 131 GLY A O 1
ATOM 1038 N N . PRO A 1 132 ? 8.268 8.948 -11.227 1.00 92.31 132 PRO A N 1
ATOM 1039 C CA . PRO A 1 132 ? 7.444 7.742 -11.297 1.00 92.31 132 PRO A CA 1
ATOM 1040 C C . PRO A 1 132 ? 8.171 6.439 -10.937 1.00 92.31 132 PRO A C 1
ATOM 1042 O O . PRO A 1 132 ? 7.526 5.396 -10.811 1.00 92.31 132 PRO A O 1
ATOM 1045 N N . PHE A 1 133 ? 9.491 6.483 -10.733 1.00 93.31 133 PHE A N 1
ATOM 1046 C CA . PHE A 1 133 ? 10.326 5.313 -10.457 1.00 93.31 133 PHE A CA 1
ATOM 1047 C C . PHE A 1 133 ? 9.809 4.469 -9.284 1.00 93.31 133 PHE A C 1
ATOM 1049 O O . PHE A 1 133 ? 9.553 3.276 -9.456 1.00 93.31 133 PHE A O 1
ATOM 1056 N N . GLY A 1 134 ? 9.582 5.082 -8.117 1.00 93.12 134 GLY A N 1
ATOM 1057 C CA . GLY A 1 134 ? 9.131 4.365 -6.919 1.00 93.12 134 GLY A CA 1
ATOM 1058 C C . GLY A 1 134 ? 7.758 3.705 -7.091 1.00 93.12 134 GLY A C 1
ATOM 1059 O O . GLY A 1 134 ? 7.533 2.599 -6.603 1.00 93.12 134 GLY A O 1
ATOM 1060 N N . VAL A 1 135 ? 6.857 4.338 -7.851 1.00 95.12 135 VAL A N 1
ATOM 1061 C CA . VAL A 1 135 ? 5.523 3.791 -8.146 1.00 95.12 135 VAL A CA 1
ATOM 1062 C C . VAL A 1 135 ? 5.629 2.571 -9.057 1.00 95.12 135 VAL A C 1
ATOM 1064 O O . VAL A 1 135 ? 5.009 1.545 -8.783 1.00 95.12 135 VAL A O 1
ATOM 1067 N N . ILE A 1 136 ? 6.427 2.656 -10.126 1.00 95.56 136 ILE A N 1
ATOM 1068 C CA . ILE A 1 136 ? 6.609 1.539 -11.062 1.00 95.56 136 ILE A CA 1
ATOM 1069 C C . ILE A 1 136 ? 7.311 0.371 -10.365 1.00 95.56 136 ILE A C 1
ATOM 1071 O O . ILE A 1 136 ? 6.853 -0.763 -10.481 1.00 95.56 136 ILE A O 1
ATOM 1075 N N . LYS A 1 137 ? 8.358 0.648 -9.579 1.00 95.69 137 LYS A N 1
ATOM 1076 C CA . LYS A 1 137 ? 9.047 -0.352 -8.752 1.00 95.69 137 LYS A CA 1
ATOM 1077 C C . LYS A 1 137 ? 8.074 -1.074 -7.817 1.00 95.69 137 LYS A C 1
ATOM 1079 O O . LYS A 1 137 ? 8.068 -2.300 -7.790 1.00 95.69 137 LYS A O 1
ATOM 1084 N N . ALA A 1 138 ? 7.204 -0.341 -7.120 1.00 96.31 138 ALA A N 1
ATOM 1085 C CA . ALA A 1 138 ? 6.209 -0.942 -6.235 1.00 96.31 138 ALA A CA 1
ATOM 1086 C C . ALA A 1 138 ? 5.202 -1.837 -6.977 1.00 96.31 138 ALA A C 1
ATOM 1088 O O . ALA A 1 138 ? 4.826 -2.888 -6.464 1.00 96.31 138 ALA A O 1
ATOM 1089 N N . ILE A 1 139 ? 4.787 -1.456 -8.192 1.00 96.75 139 ILE A N 1
ATOM 1090 C CA . ILE A 1 139 ? 3.916 -2.291 -9.035 1.00 96.75 139 ILE A CA 1
ATOM 1091 C C . ILE A 1 139 ? 4.623 -3.592 -9.431 1.00 96.75 139 ILE A C 1
ATOM 1093 O O . ILE A 1 139 ? 4.019 -4.658 -9.350 1.00 96.75 139 ILE A O 1
ATOM 1097 N N . VAL A 1 140 ? 5.887 -3.504 -9.846 1.00 96.19 140 VAL A N 1
ATOM 1098 C CA . VAL A 1 140 ? 6.691 -4.654 -10.286 1.00 96.19 140 VAL A CA 1
ATOM 1099 C C . VAL A 1 140 ? 6.926 -5.642 -9.141 1.00 96.19 140 VAL A C 1
ATOM 1101 O O . VAL A 1 140 ? 6.672 -6.831 -9.313 1.00 96.19 140 VAL A O 1
ATOM 1104 N N . LEU A 1 141 ? 7.343 -5.155 -7.968 1.00 95.88 141 LEU A N 1
ATOM 1105 C CA . LEU A 1 141 ? 7.596 -6.002 -6.794 1.00 95.88 141 LEU A CA 1
ATOM 1106 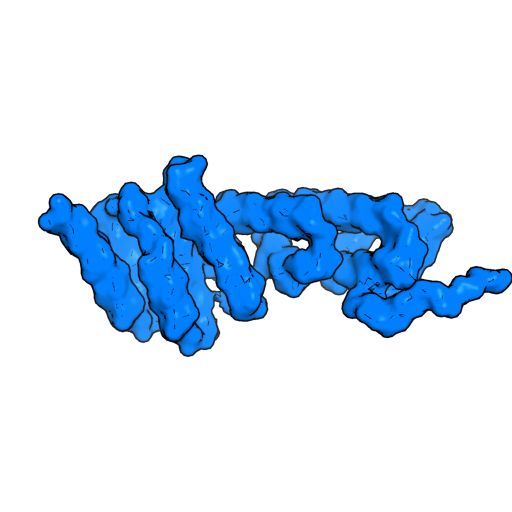C C . LEU A 1 141 ? 6.320 -6.660 -6.258 1.00 95.88 141 LEU A C 1
ATOM 1108 O O . LEU A 1 141 ? 6.334 -7.811 -5.830 1.00 95.88 141 LEU A O 1
ATOM 1112 N N . TRP A 1 142 ? 5.193 -5.949 -6.289 1.00 96.19 142 TRP A N 1
ATOM 1113 C CA . TRP A 1 142 ? 3.926 -6.538 -5.867 1.00 96.19 142 TRP A CA 1
ATOM 1114 C C . TRP A 1 142 ? 3.438 -7.599 -6.869 1.00 96.19 142 TRP A C 1
ATOM 1116 O O . TRP A 1 142 ? 2.936 -8.647 -6.460 1.00 96.19 142 TRP A O 1
ATOM 1126 N N . GLU A 1 143 ? 3.627 -7.368 -8.174 1.00 95.38 143 GLU A N 1
ATOM 1127 C CA . GLU A 1 143 ? 3.292 -8.328 -9.232 1.00 95.38 143 GLU A CA 1
ATOM 1128 C C . GLU A 1 143 ? 4.095 -9.626 -9.127 1.00 95.38 143 GLU A C 1
ATOM 1130 O O . GLU A 1 143 ? 3.504 -10.695 -9.269 1.00 95.38 143 GLU A O 1
ATOM 1135 N N . SER A 1 144 ? 5.402 -9.552 -8.857 1.00 94.81 144 SER A N 1
ATOM 1136 C CA . SER A 1 144 ? 6.249 -10.750 -8.758 1.00 94.81 144 SER A CA 1
ATOM 1137 C C . SER A 1 144 ? 5.819 -11.691 -7.632 1.00 94.81 144 SER A C 1
ATOM 1139 O O . SER A 1 144 ? 6.017 -12.896 -7.730 1.00 94.81 144 SER A O 1
ATOM 1141 N N . GLU A 1 145 ? 5.199 -11.152 -6.581 1.00 94.31 145 GLU A N 1
ATOM 1142 C CA . GLU A 1 145 ? 4.717 -11.926 -5.433 1.00 94.31 145 GLU A CA 1
ATOM 1143 C C . GLU A 1 145 ? 3.261 -12.404 -5.590 1.00 94.31 145 GLU A C 1
ATOM 1145 O O . GLU A 1 145 ? 2.885 -13.427 -5.022 1.00 94.31 145 GLU A O 1
ATOM 1150 N N . ASN A 1 146 ? 2.426 -11.675 -6.344 1.00 92.94 146 ASN A N 1
ATOM 1151 C CA . ASN A 1 146 ? 0.974 -11.906 -6.402 1.00 92.94 146 ASN A CA 1
ATOM 1152 C C . ASN A 1 146 ? 0.455 -12.408 -7.760 1.00 92.94 146 ASN A C 1
ATOM 1154 O O . ASN A 1 146 ? -0.717 -12.782 -7.859 1.00 92.94 146 ASN A O 1
ATOM 1158 N N . CYS A 1 147 ? 1.283 -12.396 -8.809 1.00 88.75 147 CYS A N 1
ATOM 1159 C CA . CYS A 1 147 ? 0.964 -12.881 -10.157 1.00 88.75 147 CYS A CA 1
ATOM 1160 C C . CYS A 1 147 ? -0.350 -12.313 -10.743 1.00 88.75 147 CYS A C 1
ATOM 1162 O O . CYS A 1 147 ? -1.089 -13.017 -11.439 1.00 88.75 147 CYS A O 1
ATOM 1164 N N . ASN A 1 148 ? -0.687 -11.048 -10.459 1.00 90.12 148 ASN A N 1
ATOM 1165 C CA . ASN A 1 148 ? -1.951 -10.429 -10.873 1.00 90.12 148 ASN A CA 1
ATOM 1166 C C . ASN A 1 148 ? -1.761 -9.451 -12.042 1.00 90.12 148 ASN A C 1
ATOM 1168 O O . ASN A 1 148 ? -2.089 -8.258 -11.979 1.00 90.12 148 ASN A O 1
ATOM 1172 N N . HIS A 1 149 ? -1.295 -10.019 -13.152 1.00 90.69 149 HIS A N 1
ATOM 1173 C CA . HIS A 1 149 ? -0.822 -9.301 -14.332 1.00 90.69 149 HIS A CA 1
ATOM 1174 C C . HIS A 1 149 ? -1.782 -8.235 -14.850 1.00 90.69 149 HIS A C 1
ATOM 1176 O O . HIS A 1 149 ? -1.373 -7.125 -15.190 1.00 90.69 149 HIS A O 1
ATOM 1182 N N . ASN A 1 150 ? -3.080 -8.538 -14.878 1.00 92.75 150 ASN A N 1
ATOM 1183 C CA . ASN A 1 150 ? -4.091 -7.611 -15.381 1.00 92.75 150 ASN A CA 1
ATOM 1184 C C . ASN A 1 150 ? -4.171 -6.331 -14.539 1.00 92.75 150 ASN A C 1
ATOM 1186 O O . ASN A 1 150 ? -4.332 -5.238 -15.087 1.00 92.75 150 ASN A O 1
ATOM 1190 N N . VAL A 1 151 ? -4.049 -6.451 -13.214 1.00 93.56 151 VAL A N 1
ATOM 1191 C CA . VAL A 1 151 ? -4.072 -5.297 -12.312 1.00 93.56 151 VAL A CA 1
ATOM 1192 C C . VAL A 1 151 ? -2.800 -4.481 -12.470 1.00 93.56 151 VAL A C 1
ATOM 1194 O O . VAL A 1 151 ? -2.891 -3.269 -12.666 1.00 93.56 151 VAL A O 1
ATOM 1197 N N . SER A 1 152 ? -1.643 -5.132 -12.448 1.00 94.50 152 SER A N 1
ATOM 1198 C CA . SER A 1 152 ? -0.343 -4.465 -12.528 1.00 94.50 152 SER A CA 1
ATOM 1199 C C . SER A 1 152 ? -0.159 -3.754 -13.868 1.00 94.50 152 SER A C 1
ATOM 1201 O O . SER A 1 152 ? 0.193 -2.576 -13.901 1.00 94.50 152 SER A O 1
ATOM 1203 N N . MET A 1 153 ? -0.553 -4.391 -14.975 1.00 94.31 153 MET A N 1
ATOM 1204 C CA . MET A 1 153 ? -0.592 -3.757 -16.296 1.00 94.31 153 MET A CA 1
ATOM 1205 C C . MET A 1 153 ? -1.558 -2.575 -16.356 1.00 94.31 153 MET A C 1
ATOM 1207 O O . MET A 1 153 ? -1.251 -1.557 -16.973 1.00 94.31 153 MET A O 1
ATOM 1211 N N . SER A 1 154 ? -2.738 -2.690 -15.741 1.00 95.94 154 SER A N 1
ATOM 1212 C CA . SER A 1 154 ? -3.706 -1.591 -15.702 1.00 95.94 154 SER A CA 1
ATOM 1213 C C . SER A 1 154 ? -3.180 -0.397 -14.909 1.00 95.94 154 SER A C 1
ATOM 1215 O O . SER A 1 154 ? -3.436 0.737 -15.313 1.00 95.94 154 SER A O 1
ATOM 1217 N N . LEU A 1 155 ? -2.494 -0.627 -13.787 1.00 95.62 155 LEU A N 1
ATOM 1218 C CA . LEU A 1 155 ? -1.903 0.433 -12.968 1.00 95.62 155 LEU A CA 1
ATOM 1219 C C . LEU A 1 155 ? -0.726 1.081 -13.700 1.00 95.62 155 LEU A C 1
ATOM 1221 O O . LEU A 1 155 ? -0.724 2.294 -13.861 1.00 95.62 155 LEU A O 1
ATOM 1225 N N . LEU A 1 156 ? 0.180 0.283 -14.269 1.00 94.62 156 LEU A N 1
ATOM 1226 C CA . LEU A 1 156 ? 1.311 0.772 -15.062 1.00 94.62 156 LEU A CA 1
ATOM 1227 C C . LEU A 1 156 ? 0.868 1.611 -16.275 1.00 94.62 156 LEU A C 1
ATOM 1229 O O . LEU A 1 156 ? 1.492 2.610 -16.618 1.00 94.62 156 LEU A O 1
ATOM 1233 N N . LYS A 1 157 ? -0.249 1.248 -16.919 1.00 93.06 157 LYS A N 1
ATOM 1234 C CA . LYS A 1 157 ? -0.848 2.055 -17.997 1.00 93.06 157 LYS A CA 1
ATOM 1235 C C . LYS A 1 157 ? -1.285 3.449 -17.541 1.00 93.06 157 LYS A C 1
ATOM 1237 O O . LYS A 1 157 ? -1.299 4.354 -18.368 1.00 93.06 157 LYS A O 1
ATOM 1242 N N . GLN A 1 158 ? -1.682 3.592 -16.278 1.00 92.81 158 GLN A N 1
ATOM 1243 C CA . GLN A 1 158 ? -2.130 4.855 -15.690 1.00 92.81 158 GLN A CA 1
ATOM 1244 C C . GLN A 1 158 ? -0.975 5.679 -15.117 1.00 92.81 158 GLN A C 1
ATOM 1246 O O . GLN A 1 158 ? -1.142 6.884 -14.959 1.00 92.81 158 GLN A O 1
ATOM 1251 N N . THR A 1 159 ? 0.164 5.056 -14.808 1.00 92.62 159 THR A N 1
ATOM 1252 C CA . THR A 1 159 ? 1.344 5.738 -14.274 1.00 92.62 159 THR A CA 1
ATOM 1253 C C . THR A 1 159 ? 1.993 6.611 -15.357 1.00 92.62 159 THR A C 1
ATOM 1255 O O . THR A 1 159 ? 2.446 6.068 -16.369 1.00 92.62 159 THR A O 1
ATOM 1258 N N . PRO A 1 160 ? 2.059 7.945 -15.172 1.00 88.62 160 PRO A N 1
ATOM 1259 C CA . PRO A 1 160 ? 2.891 8.808 -16.000 1.00 88.62 160 PRO A CA 1
ATOM 1260 C C . PRO A 1 160 ? 4.343 8.352 -15.915 1.00 88.62 160 PRO A C 1
ATOM 1262 O O . PRO A 1 160 ? 4.806 7.953 -14.853 1.00 88.62 160 PRO A O 1
ATOM 1265 N N . ILE A 1 161 ? 5.056 8.405 -17.029 1.00 88.12 161 ILE A N 1
ATOM 1266 C CA . ILE A 1 161 ? 6.487 8.065 -17.102 1.00 88.12 161 ILE A CA 1
ATOM 1267 C C . ILE A 1 161 ? 7.361 9.311 -17.277 1.00 88.12 161 ILE A C 1
ATOM 1269 O O . ILE A 1 161 ? 8.582 9.208 -17.377 1.00 88.12 161 ILE A O 1
ATOM 1273 N N . ASP A 1 162 ? 6.723 10.478 -17.331 1.00 82.94 162 ASP A N 1
ATOM 1274 C CA . ASP A 1 162 ? 7.376 11.772 -17.426 1.00 82.94 162 ASP A CA 1
ATOM 1275 C C . ASP A 1 162 ? 8.320 11.961 -16.232 1.00 82.94 162 ASP A C 1
ATOM 1277 O O . ASP A 1 162 ? 7.976 11.651 -15.091 1.00 82.94 162 ASP A O 1
ATOM 1281 N N . GLY A 1 163 ? 9.534 12.442 -16.497 1.00 82.50 163 GLY A N 1
ATOM 1282 C CA . GLY A 1 163 ? 10.550 12.656 -15.462 1.00 82.50 163 GLY A CA 1
ATOM 1283 C C . GLY A 1 163 ? 11.394 11.429 -15.106 1.00 82.50 163 GLY A C 1
ATOM 1284 O O . GLY A 1 163 ? 12.264 11.536 -14.249 1.00 82.50 163 GLY A O 1
ATOM 1285 N N . LEU A 1 164 ? 11.192 10.284 -15.764 1.00 88.56 164 LEU A N 1
ATOM 1286 C CA . LEU A 1 164 ? 12.030 9.102 -15.561 1.00 88.56 164 LEU A CA 1
ATOM 1287 C C . LEU A 1 164 ? 13.339 9.211 -16.368 1.00 88.56 164 LEU A C 1
ATOM 1289 O O . LEU A 1 164 ? 13.330 9.406 -17.587 1.00 88.56 164 LEU A O 1
ATOM 1293 N N . SER A 1 165 ? 14.487 9.084 -15.705 1.00 90.19 165 SER A N 1
ATOM 1294 C CA . SER A 1 165 ? 15.792 9.114 -16.377 1.00 90.19 165 SER A CA 1
ATOM 1295 C C . SER A 1 165 ? 16.081 7.810 -17.133 1.00 90.19 165 SER A C 1
ATOM 1297 O O . SER A 1 165 ? 15.557 6.745 -16.806 1.00 90.19 165 SER A O 1
ATOM 1299 N N . ASN A 1 166 ? 16.989 7.851 -18.116 1.00 90.12 166 ASN A N 1
ATOM 1300 C CA . ASN A 1 166 ? 17.434 6.642 -18.826 1.00 90.12 166 ASN A CA 1
ATOM 1301 C C . ASN A 1 166 ? 17.988 5.566 -17.870 1.00 90.12 166 ASN A C 1
ATOM 1303 O O . ASN A 1 166 ? 17.788 4.375 -18.096 1.00 90.12 166 ASN A O 1
ATOM 1307 N N . ILE A 1 167 ? 18.674 5.979 -16.797 1.00 93.06 167 ILE A N 1
ATOM 1308 C CA . ILE A 1 167 ? 19.254 5.066 -15.802 1.00 93.06 167 ILE A CA 1
ATOM 1309 C C . ILE A 1 167 ? 18.145 4.374 -15.007 1.00 93.06 167 ILE A C 1
ATOM 1311 O O . ILE A 1 167 ? 18.168 3.156 -14.850 1.00 93.06 167 ILE A O 1
ATOM 1315 N N . GLU A 1 168 ? 17.164 5.136 -14.523 1.00 93.50 168 GLU A N 1
ATOM 1316 C CA . GLU A 1 168 ? 16.003 4.592 -13.812 1.00 93.50 168 GLU A CA 1
ATOM 1317 C C . GLU A 1 168 ? 15.188 3.653 -14.698 1.00 93.50 168 GLU A C 1
ATOM 1319 O O . GLU A 1 168 ? 14.763 2.595 -14.240 1.00 93.50 168 GLU A O 1
ATOM 1324 N N . MET A 1 169 ? 15.018 4.001 -15.974 1.00 93.88 169 MET A N 1
ATOM 1325 C CA . MET A 1 169 ? 14.307 3.169 -16.941 1.00 93.88 169 MET A CA 1
ATOM 1326 C C . MET A 1 169 ? 15.010 1.827 -17.119 1.00 93.88 169 MET A C 1
ATOM 1328 O O . MET A 1 169 ? 14.374 0.785 -16.963 1.00 93.88 169 MET A O 1
ATOM 1332 N N . ASN A 1 170 ? 16.322 1.845 -17.374 1.00 94.00 170 ASN A N 1
ATOM 1333 C CA . ASN A 1 170 ? 17.105 0.621 -17.533 1.00 94.00 170 ASN A CA 1
ATOM 1334 C C . ASN A 1 170 ? 17.027 -0.249 -16.274 1.00 94.00 170 ASN A C 1
ATOM 1336 O O . ASN A 1 170 ? 16.735 -1.436 -16.382 1.00 94.00 170 ASN A O 1
ATOM 1340 N N . ARG A 1 171 ? 17.159 0.355 -15.084 1.00 95.56 171 ARG A N 1
ATOM 1341 C CA . ARG A 1 171 ? 17.022 -0.352 -13.801 1.00 95.56 171 ARG A CA 1
ATOM 1342 C C . ARG A 1 171 ? 15.656 -1.011 -13.631 1.00 95.56 171 ARG A C 1
ATOM 1344 O O . ARG A 1 171 ? 15.588 -2.159 -13.209 1.00 95.56 171 ARG A O 1
ATOM 1351 N N . LEU A 1 172 ? 14.566 -0.306 -13.951 1.00 96.06 172 LEU A N 1
ATOM 1352 C CA . LEU A 1 172 ? 13.217 -0.875 -13.872 1.00 96.06 172 LEU A CA 1
ATOM 1353 C C . LEU A 1 172 ? 13.062 -2.060 -14.822 1.00 96.06 172 LEU A C 1
ATOM 1355 O O . LEU A 1 172 ? 12.509 -3.084 -14.436 1.00 96.06 172 LEU A O 1
ATOM 1359 N N . VAL A 1 173 ? 13.550 -1.933 -16.053 1.00 95.62 173 VAL A N 1
ATOM 1360 C CA . VAL A 1 173 ? 13.437 -2.974 -17.080 1.00 95.62 173 VAL A CA 1
ATOM 1361 C C . VAL A 1 173 ? 14.263 -4.205 -16.724 1.00 95.62 173 VAL A C 1
ATOM 1363 O O . VAL A 1 173 ? 13.760 -5.318 -16.864 1.00 95.62 173 VAL A O 1
ATOM 1366 N N . GLU A 1 174 ? 15.498 -4.019 -16.259 1.00 96.75 174 GLU A N 1
ATOM 1367 C CA . GLU A 1 174 ? 16.375 -5.100 -15.797 1.00 96.75 174 GLU A CA 1
ATOM 1368 C C . GLU A 1 174 ? 15.742 -5.844 -14.623 1.00 96.75 174 GLU A C 1
ATOM 1370 O O . GLU A 1 174 ? 15.468 -7.034 -14.749 1.00 96.75 174 GLU A O 1
ATOM 1375 N N . MET A 1 175 ? 15.362 -5.130 -13.559 1.00 96.75 175 MET A N 1
ATOM 1376 C CA . MET A 1 175 ? 14.681 -5.714 -12.397 1.00 96.75 175 MET A CA 1
ATOM 1377 C C . MET A 1 175 ? 13.404 -6.468 -12.793 1.00 96.75 175 MET A C 1
ATOM 1379 O O . MET A 1 175 ? 13.148 -7.572 -12.324 1.00 96.75 175 MET A O 1
ATOM 1383 N N . THR A 1 176 ? 12.589 -5.895 -13.681 1.00 96.06 176 THR A N 1
ATOM 1384 C CA . THR A 1 176 ? 11.337 -6.533 -14.118 1.00 96.06 176 THR A CA 1
ATOM 1385 C C . THR A 1 176 ? 11.608 -7.832 -14.889 1.00 96.06 176 THR A C 1
ATOM 1387 O O . THR A 1 176 ? 10.851 -8.791 -14.767 1.00 96.06 176 THR A O 1
ATOM 1390 N N . ARG A 1 177 ? 12.697 -7.897 -15.666 1.00 96.38 177 ARG A N 1
ATOM 1391 C CA . ARG A 1 177 ? 13.117 -9.120 -16.370 1.00 96.38 177 ARG A CA 1
ATOM 1392 C C . ARG A 1 177 ? 13.711 -10.158 -15.427 1.00 96.38 177 ARG A C 1
ATOM 1394 O O . ARG A 1 177 ? 13.409 -11.333 -15.583 1.00 96.38 177 ARG A O 1
ATOM 1401 N N . GLU A 1 178 ? 14.510 -9.737 -14.452 1.00 96.81 178 GLU A N 1
ATOM 1402 C CA . GLU A 1 178 ? 15.069 -10.625 -13.423 1.00 96.81 178 GLU A CA 1
ATOM 1403 C C . GLU A 1 178 ? 13.971 -11.324 -12.613 1.00 96.81 178 GLU A C 1
ATOM 1405 O O . GLU A 1 178 ? 14.123 -12.480 -12.228 1.00 96.81 178 GLU A O 1
ATOM 1410 N N . LEU A 1 179 ? 12.832 -10.654 -12.425 1.00 94.62 179 LEU A N 1
ATOM 1411 C CA . LEU A 1 179 ? 11.641 -11.206 -11.778 1.00 94.62 179 LEU A CA 1
ATOM 1412 C C . LEU A 1 179 ? 10.757 -12.059 -12.713 1.00 94.62 179 LEU A C 1
ATOM 1414 O O . LEU A 1 179 ? 9.692 -12.504 -12.293 1.00 94.62 179 LEU A O 1
ATOM 1418 N N . GLY A 1 180 ? 11.157 -12.283 -13.972 1.00 94.38 180 GLY A N 1
ATOM 1419 C CA . GLY A 1 180 ? 10.394 -13.083 -14.942 1.00 94.38 180 GLY A CA 1
ATOM 1420 C C . GLY A 1 180 ? 9.097 -12.419 -15.421 1.00 94.38 180 GLY A C 1
ATOM 1421 O O . GLY A 1 180 ? 8.113 -13.100 -15.702 1.00 94.38 180 GLY A O 1
ATOM 1422 N N . LEU A 1 181 ? 9.053 -11.081 -15.456 1.00 95.44 181 LEU A N 1
ATOM 1423 C CA . LEU A 1 181 ? 7.872 -10.298 -15.832 1.00 95.44 181 LEU A CA 1
ATOM 1424 C C . LEU A 1 181 ? 8.051 -9.624 -17.205 1.00 95.44 181 LEU A C 1
ATOM 1426 O O . LEU A 1 181 ? 7.863 -8.413 -17.356 1.00 95.44 181 LEU A O 1
ATOM 1430 N N . GLU A 1 182 ? 8.394 -10.387 -18.246 1.00 94.38 182 GLU A N 1
ATOM 1431 C CA . GLU A 1 182 ? 8.818 -9.855 -19.554 1.00 94.38 182 GLU A CA 1
ATOM 1432 C C . GLU A 1 182 ? 7.786 -8.907 -20.174 1.00 94.38 182 GLU A C 1
ATOM 1434 O O . GLU A 1 182 ? 8.138 -7.840 -20.676 1.00 94.38 182 GLU A O 1
ATOM 1439 N N . LYS A 1 183 ? 6.495 -9.240 -20.067 1.00 93.31 183 LYS A N 1
ATOM 1440 C CA . LYS A 1 183 ? 5.404 -8.402 -20.589 1.00 93.31 183 LYS A CA 1
ATOM 1441 C C . LYS A 1 183 ? 5.310 -7.040 -19.895 1.00 93.31 183 LYS A C 1
ATOM 1443 O O . LYS A 1 183 ? 4.968 -6.050 -20.544 1.00 93.31 183 LYS A O 1
ATOM 1448 N N . LEU A 1 184 ? 5.597 -6.965 -18.589 1.00 93.62 184 LEU A N 1
ATOM 1449 C CA . LEU A 1 184 ? 5.672 -5.674 -17.893 1.00 93.62 184 LEU A CA 1
ATOM 1450 C C . LEU A 1 184 ? 6.918 -4.902 -18.327 1.00 93.62 184 LEU A C 1
ATOM 1452 O O . LEU A 1 184 ? 6.819 -3.704 -18.583 1.00 93.62 184 LEU A O 1
ATOM 1456 N N . ALA A 1 185 ? 8.062 -5.577 -18.470 1.00 95.12 185 ALA A N 1
ATOM 1457 C CA . ALA A 1 185 ? 9.302 -4.940 -18.908 1.00 95.12 185 ALA A CA 1
ATOM 1458 C C . ALA A 1 185 ? 9.154 -4.321 -20.309 1.00 95.12 185 ALA A C 1
ATOM 1460 O O . ALA A 1 185 ? 9.527 -3.168 -20.534 1.00 95.12 185 ALA A O 1
ATOM 1461 N N . GLU A 1 186 ? 8.542 -5.056 -21.242 1.00 94.06 186 GLU A N 1
ATOM 1462 C CA . GLU A 1 186 ? 8.186 -4.553 -22.571 1.00 94.06 186 GLU A CA 1
ATOM 1463 C C . GLU A 1 186 ? 7.259 -3.343 -22.484 1.00 94.06 186 GLU A C 1
ATOM 1465 O O . GLU A 1 186 ? 7.469 -2.349 -23.179 1.00 94.06 186 GLU A O 1
ATOM 1470 N N . ARG A 1 187 ? 6.258 -3.379 -21.597 1.00 93.06 187 ARG A N 1
ATOM 1471 C CA . ARG A 1 187 ? 5.334 -2.257 -21.429 1.00 93.06 187 ARG A CA 1
ATOM 1472 C C . ARG A 1 187 ? 6.035 -0.990 -20.942 1.00 93.06 187 ARG A C 1
ATOM 1474 O O . ARG A 1 187 ? 5.756 0.073 -21.500 1.00 93.06 187 ARG A O 1
ATOM 1481 N N . ILE A 1 188 ? 6.928 -1.109 -19.956 1.00 92.00 188 ILE A N 1
ATOM 1482 C CA . ILE A 1 188 ? 7.741 0.003 -19.438 1.00 92.00 188 ILE A CA 1
ATOM 1483 C C . ILE A 1 188 ? 8.566 0.610 -20.581 1.00 92.00 188 ILE A C 1
ATOM 1485 O O . ILE A 1 188 ? 8.493 1.815 -20.828 1.00 92.00 188 ILE A O 1
ATOM 1489 N N . LEU A 1 189 ? 9.276 -0.232 -21.343 1.00 92.50 189 LEU A N 1
ATOM 1490 C CA . LEU A 1 189 ? 10.073 0.196 -22.498 1.00 92.50 189 LEU A CA 1
ATOM 1491 C C . LEU A 1 189 ? 9.232 0.902 -23.567 1.00 92.50 189 LEU A C 1
ATOM 1493 O O . LEU A 1 189 ? 9.628 1.952 -24.074 1.00 92.50 189 LEU A O 1
ATOM 1497 N N . CYS A 1 190 ? 8.084 0.329 -23.933 1.00 89.94 190 CYS A N 1
ATOM 1498 C CA . CYS A 1 190 ? 7.203 0.887 -24.955 1.00 89.94 190 CYS A CA 1
ATOM 1499 C C . CYS A 1 190 ? 6.659 2.257 -24.551 1.00 89.94 190 CYS A C 1
ATOM 1501 O O . CYS A 1 190 ? 6.671 3.173 -25.374 1.00 89.94 190 CYS A O 1
ATOM 1503 N N . GLN A 1 191 ? 6.202 2.413 -23.302 1.00 87.94 191 GLN A N 1
ATOM 1504 C CA . GLN A 1 191 ? 5.754 3.713 -22.804 1.00 87.94 191 GLN A CA 1
ATOM 1505 C C . GLN A 1 191 ? 6.897 4.727 -22.891 1.00 87.94 191 GLN A C 1
ATOM 1507 O O . GLN A 1 191 ? 6.711 5.779 -23.497 1.00 87.94 191 GLN A O 1
ATOM 1512 N N . TYR A 1 192 ? 8.087 4.375 -22.389 1.00 88.00 192 TYR A N 1
ATOM 1513 C CA . TYR A 1 192 ? 9.241 5.278 -22.358 1.00 88.00 192 TYR A CA 1
ATOM 1514 C C . TYR A 1 192 ? 9.663 5.773 -23.742 1.00 88.00 192 TYR A C 1
ATOM 1516 O O . TYR A 1 192 ? 9.867 6.965 -23.960 1.00 88.00 192 TYR A O 1
ATOM 1524 N N . ARG A 1 193 ? 9.739 4.859 -24.714 1.00 86.88 193 ARG A N 1
ATOM 1525 C CA . ARG A 1 193 ? 10.096 5.203 -26.095 1.00 86.88 193 ARG A CA 1
ATOM 1526 C C . ARG A 1 193 ? 9.070 6.116 -26.749 1.00 86.88 193 ARG A C 1
ATOM 1528 O O . ARG A 1 193 ? 9.473 7.053 -27.419 1.00 86.88 193 ARG A O 1
ATOM 1535 N N . THR A 1 194 ? 7.779 5.860 -26.528 1.00 83.81 194 THR A N 1
ATOM 1536 C CA . THR A 1 194 ? 6.697 6.667 -27.117 1.00 83.81 194 THR A CA 1
ATOM 1537 C C . THR A 1 194 ? 6.805 8.131 -26.691 1.00 83.81 194 THR A C 1
ATOM 1539 O O . THR A 1 194 ? 6.602 9.018 -27.517 1.00 83.81 194 THR A O 1
ATOM 1542 N N . LEU A 1 195 ? 7.175 8.384 -25.431 1.00 78.62 195 LEU A N 1
ATOM 1543 C CA . LEU A 1 195 ? 7.376 9.736 -24.913 1.00 78.62 195 LEU A CA 1
ATOM 1544 C C . LEU A 1 195 ? 8.575 10.439 -25.566 1.00 78.62 195 LEU A C 1
ATOM 1546 O O . LEU A 1 195 ? 8.464 11.591 -25.953 1.00 78.62 195 LEU A O 1
ATOM 1550 N N . ASN A 1 196 ? 9.699 9.739 -25.735 1.00 69.50 196 ASN A N 1
ATOM 1551 C CA . ASN A 1 196 ? 10.927 10.321 -26.295 1.00 69.50 196 ASN A CA 1
ATOM 1552 C C . ASN A 1 196 ? 10.901 10.509 -27.822 1.00 69.50 196 ASN A C 1
ATOM 1554 O O . ASN A 1 196 ? 11.821 11.105 -28.378 1.00 69.50 196 ASN A O 1
ATOM 1558 N N . THR A 1 197 ? 9.899 9.956 -28.508 1.00 66.62 197 THR A N 1
ATOM 1559 C CA . THR A 1 197 ? 9.712 10.104 -29.961 1.00 66.62 197 THR A CA 1
ATOM 1560 C C . THR A 1 197 ? 8.559 11.036 -30.342 1.00 66.62 197 THR A C 1
ATOM 1562 O O . THR A 1 197 ? 8.327 11.212 -31.537 1.00 66.62 197 THR A O 1
ATOM 1565 N N . SER A 1 198 ? 7.818 11.568 -29.362 1.00 52.78 198 SER A N 1
ATOM 1566 C CA . SER A 1 198 ? 6.706 12.516 -29.555 1.00 52.78 198 SER A CA 1
ATOM 1567 C C . SER A 1 198 ? 7.168 13.951 -29.325 1.00 52.78 198 SER A C 1
ATOM 1569 O O . SER A 1 198 ? 6.619 14.843 -30.005 1.00 52.78 198 SER A O 1
#

Foldseek 3Di:
DPPLVQQPPPQPLQDPLLQVQVVCVVVPDDDDDDLVNLLNVLSNCVSVVPPVSLVVSLVNVLVCLVDVLCLLSVLLVLVSHDPVSNVVSLVSCLVCQQVNLPDPSNLPRDPVSVLVSLVSNQVCCVVDPDALLSSLSSLLSSCLSPVPVVSSLVSLVSHDNPPPDPVSLVVSLVVSVVSVNNVSSVVSVVNVVVVVVD